Protein AF-A0A5D0NPM1-F1 (afdb_monomer_lite)

pLDDT: mean 80.83, std 14.76, range [34.28, 95.56]

Secondary structure (DSSP, 8-state):
--TT---SS--TTHHHHHHHHHHHHHHHHTT-SS-HHHHHHHHHHHHHHHHHTT--S-HHHHTSHHHHHHIIIII-TTS-HHHHHHHHHHHHHHHHHHHHHHH-PPPPPP------PPPPPPHHHHHHHHHHHHTS-TTHHHHHHHHHIIIIIT---HHHHHH--GGG-------S------S---

Sequence (186 aa):
MITSYRPQQAPPKWEQIAGHVRMLVAASADRSPYRVERLLTATTRLAVWCHRSGLPDDPEVWLRHETIDAFVLTGCTDLAPSSAQTYRSWLRHMRATLAWLKRGEQAPPPMKAPKTVSPPYSPAQLGPLRGWAERLPGQARGDAPALMALAFGCGLTSGEVAAVRTGHLRRLDCARSWPASLAQTG

Structure (mmCIF, N/CA/C/O backbone):
data_AF-A0A5D0NPM1-F1
#
_entry.id   AF-A0A5D0NPM1-F1
#
loop_
_atom_site.group_PDB
_atom_site.id
_atom_site.type_symbol
_atom_site.label_atom_id
_atom_site.label_alt_id
_atom_site.label_comp_id
_atom_site.label_asym_id
_atom_site.label_entity_id
_atom_site.label_seq_id
_atom_site.pdbx_PDB_ins_code
_atom_site.Cartn_x
_atom_site.Cartn_y
_atom_site.Cartn_z
_atom_site.occupancy
_atom_site.B_iso_or_equiv
_atom_site.auth_seq_id
_atom_site.auth_comp_id
_atom_site.auth_asym_id
_atom_site.auth_atom_id
_atom_site.pdbx_PDB_model_num
ATOM 1 N N . MET A 1 1 ? -6.637 -17.122 2.216 1.00 58.56 1 MET A N 1
ATOM 2 C CA . MET A 1 1 ? -7.328 -17.363 3.502 1.00 58.56 1 MET A CA 1
ATOM 3 C C . MET A 1 1 ? -7.183 -16.128 4.381 1.00 58.56 1 MET A C 1
ATOM 5 O O . MET A 1 1 ? -6.077 -15.827 4.805 1.00 58.56 1 MET A O 1
ATOM 9 N N . ILE A 1 2 ? -8.265 -15.380 4.605 1.00 69.75 2 ILE A N 1
ATOM 10 C CA . ILE A 1 2 ? -8.263 -14.178 5.466 1.00 69.75 2 ILE A CA 1
ATOM 11 C C . ILE A 1 2 ? -8.230 -14.574 6.952 1.00 69.75 2 ILE A C 1
ATOM 13 O O . ILE A 1 2 ? -7.590 -13.917 7.769 1.00 69.75 2 ILE A O 1
ATOM 17 N N . THR A 1 3 ? -8.866 -15.695 7.289 1.00 68.69 3 THR A N 1
ATOM 18 C CA . THR A 1 3 ? -9.041 -16.204 8.656 1.00 68.69 3 THR A CA 1
ATOM 19 C C . THR A 1 3 ? -7.745 -16.655 9.330 1.00 68.69 3 THR A C 1
ATOM 21 O O . THR A 1 3 ? -7.643 -16.555 10.547 1.00 68.69 3 THR A O 1
ATOM 24 N N . SER A 1 4 ? -6.737 -17.090 8.568 1.00 74.69 4 SER A N 1
ATOM 25 C CA . SER A 1 4 ? -5.442 -17.553 9.093 1.00 74.69 4 SER A CA 1
ATOM 26 C C . SER A 1 4 ? -4.330 -16.502 9.040 1.00 74.69 4 SER A C 1
ATOM 28 O O . SER A 1 4 ? -3.200 -16.784 9.435 1.00 74.69 4 SER A O 1
ATOM 30 N N . TYR A 1 5 ? -4.615 -15.283 8.567 1.00 74.69 5 TYR A N 1
ATOM 31 C CA . TYR A 1 5 ? -3.585 -14.254 8.441 1.00 74.69 5 TYR A CA 1
ATOM 32 C C . TYR A 1 5 ? -3.002 -13.876 9.808 1.00 74.69 5 TYR A C 1
ATOM 34 O O . TYR A 1 5 ? -3.744 -13.526 10.734 1.00 74.69 5 TYR A O 1
ATOM 42 N N . ARG A 1 6 ? -1.670 -13.900 9.905 1.00 73.06 6 ARG A N 1
ATOM 43 C CA . ARG A 1 6 ? -0.886 -13.407 11.039 1.00 73.06 6 ARG A CA 1
ATOM 44 C C . ARG A 1 6 ? 0.283 -12.579 10.492 1.00 73.06 6 ARG A C 1
ATOM 46 O O . ARG A 1 6 ? 1.010 -13.082 9.634 1.00 73.06 6 ARG A O 1
ATOM 53 N N . PRO A 1 7 ? 0.468 -11.325 10.933 1.00 76.62 7 PRO A N 1
ATOM 54 C CA . PRO A 1 7 ? 1.594 -10.510 10.498 1.00 76.62 7 PRO A CA 1
ATOM 55 C C . PRO A 1 7 ? 2.910 -11.099 11.016 1.00 76.62 7 PRO A C 1
ATOM 57 O O . PRO A 1 7 ? 2.956 -11.707 12.085 1.00 76.62 7 PRO A O 1
ATOM 60 N N . GLN A 1 8 ? 3.994 -10.864 10.275 1.00 68.25 8 GLN A N 1
ATOM 61 C CA . GLN A 1 8 ? 5.333 -11.340 10.637 1.00 68.25 8 GLN A CA 1
ATOM 62 C C . GLN A 1 8 ? 5.831 -10.744 11.966 1.00 68.25 8 GLN A C 1
ATOM 64 O O . GLN A 1 8 ? 6.559 -11.397 12.704 1.00 68.25 8 GLN A O 1
ATOM 69 N N . GLN A 1 9 ? 5.392 -9.527 12.295 1.00 67.31 9 GLN A N 1
ATOM 70 C CA . GLN A 1 9 ? 5.627 -8.869 13.580 1.00 67.31 9 GLN A CA 1
ATOM 71 C C . GLN A 1 9 ? 4.290 -8.712 14.308 1.00 67.31 9 GLN A C 1
ATOM 73 O O . GLN A 1 9 ? 3.681 -7.642 14.312 1.00 67.31 9 GLN A O 1
ATOM 78 N N . ALA A 1 10 ? 3.783 -9.816 14.856 1.00 65.31 10 ALA A N 1
ATOM 79 C CA . ALA A 1 10 ? 2.547 -9.799 15.626 1.00 65.31 10 ALA A CA 1
ATOM 80 C C . ALA A 1 10 ? 2.778 -9.098 16.975 1.00 65.31 10 ALA A C 1
ATOM 82 O O . ALA A 1 10 ? 3.660 -9.520 17.726 1.00 65.31 10 ALA A O 1
ATOM 83 N N . PRO A 1 11 ? 2.007 -8.050 17.314 1.00 70.44 11 PRO A N 1
ATOM 84 C CA . PRO A 1 11 ? 2.101 -7.449 18.637 1.00 70.44 11 PRO A CA 1
ATOM 85 C C . PRO A 1 11 ? 1.628 -8.440 19.719 1.00 70.44 11 PRO A C 1
ATOM 87 O O . PRO A 1 11 ? 0.832 -9.336 19.424 1.00 70.44 11 PRO A O 1
ATOM 90 N N . PRO A 1 12 ? 2.021 -8.241 20.990 1.00 70.25 12 PRO A N 1
ATOM 91 C CA . PRO A 1 12 ? 1.604 -9.095 22.108 1.00 70.25 12 PRO A CA 1
ATOM 92 C C . PRO A 1 12 ? 0.081 -9.263 22.248 1.00 70.25 12 PRO A C 1
ATOM 94 O O . PRO A 1 12 ? -0.388 -10.298 22.706 1.00 70.25 12 PRO A O 1
ATOM 97 N N . LYS A 1 13 ? -0.701 -8.268 21.810 1.00 74.31 13 LYS A N 1
ATOM 98 C CA . LYS A 1 13 ? -2.174 -8.272 21.826 1.00 74.31 13 LYS A CA 1
ATOM 99 C C . LYS A 1 13 ? -2.804 -8.532 20.451 1.00 74.31 13 LYS A C 1
ATOM 101 O O . LYS A 1 13 ? -3.949 -8.161 20.218 1.00 74.31 13 LYS A O 1
ATOM 106 N N . TRP A 1 14 ? -2.075 -9.174 19.532 1.00 81.50 14 TRP A N 1
ATOM 107 C CA . TRP A 1 14 ? -2.556 -9.455 18.173 1.00 81.50 14 TRP A CA 1
ATOM 108 C C . TRP A 1 14 ? -3.936 -10.111 18.157 1.00 81.50 14 TRP A C 1
ATOM 110 O O . TRP A 1 14 ? -4.791 -9.674 17.400 1.00 81.50 14 TRP A O 1
ATOM 120 N N . GLU A 1 15 ? -4.188 -11.091 19.024 1.00 81.06 15 GLU A N 1
ATOM 121 C CA . GLU A 1 15 ? -5.470 -11.807 19.049 1.00 81.06 15 GLU A CA 1
ATOM 122 C C . GLU A 1 15 ? -6.676 -10.893 19.335 1.00 81.06 15 GLU A C 1
ATOM 124 O O . GLU A 1 15 ? -7.760 -11.136 18.810 1.00 81.06 15 GLU A O 1
ATOM 129 N N . GLN A 1 16 ? -6.492 -9.793 20.079 1.00 79.81 16 GLN A N 1
ATOM 130 C CA . GLN A 1 16 ? -7.562 -8.827 20.379 1.00 79.81 16 GLN A CA 1
ATOM 131 C C . GLN A 1 16 ? -7.931 -7.974 19.153 1.00 79.81 16 GLN A C 1
ATOM 133 O O . GLN A 1 16 ? -9.102 -7.683 18.907 1.00 79.81 16 GLN A O 1
ATOM 138 N N . ILE A 1 17 ? -6.938 -7.609 18.338 1.00 86.00 17 ILE A N 1
ATOM 139 C CA . ILE A 1 17 ? -7.133 -6.765 17.148 1.00 86.00 17 ILE A CA 1
ATOM 140 C C . ILE A 1 17 ? -7.348 -7.577 15.861 1.00 86.00 17 ILE A C 1
ATOM 142 O O . ILE A 1 17 ? -7.931 -7.075 14.900 1.00 86.00 17 ILE A O 1
ATOM 146 N N . ALA A 1 18 ? -6.918 -8.841 15.827 1.00 86.00 18 ALA A N 1
ATOM 147 C CA . ALA A 1 18 ? -6.948 -9.690 14.639 1.00 86.00 18 ALA A CA 1
ATOM 148 C C . ALA A 1 18 ? -8.368 -9.907 14.112 1.00 86.00 18 ALA A C 1
ATOM 150 O O . ALA A 1 18 ? -8.583 -9.860 12.899 1.00 86.00 18 ALA A O 1
ATOM 151 N N . GLY A 1 19 ? -9.338 -10.122 15.009 1.00 86.75 19 GLY A N 1
ATOM 152 C CA . GLY A 1 19 ? -10.745 -10.295 14.640 1.00 86.75 19 GLY A CA 1
ATOM 153 C C . GLY A 1 19 ? -11.280 -9.085 13.875 1.00 86.75 19 GLY A C 1
ATOM 154 O O . GLY A 1 19 ? -11.804 -9.224 12.770 1.00 86.75 19 GLY A O 1
ATOM 155 N N . HIS A 1 20 ? -11.034 -7.891 14.412 1.00 89.75 20 HIS A N 1
ATOM 156 C CA . HIS A 1 20 ? -11.433 -6.620 13.813 1.00 89.75 20 HIS A CA 1
ATOM 157 C C . HIS A 1 20 ? -10.775 -6.376 12.450 1.00 89.75 20 HIS A C 1
ATOM 159 O O . HIS A 1 20 ? -11.455 -6.031 11.484 1.00 89.75 20 HIS A O 1
ATOM 165 N N . VAL A 1 21 ? -9.466 -6.621 12.337 1.00 90.31 21 VAL A N 1
ATOM 166 C CA . VAL A 1 21 ? -8.727 -6.480 11.072 1.00 90.31 21 VAL A CA 1
ATOM 167 C C . VAL A 1 21 ? -9.267 -7.430 10.002 1.00 90.31 21 VAL A C 1
ATOM 169 O O . VAL A 1 21 ? -9.529 -7.012 8.873 1.00 90.31 21 VAL A O 1
ATOM 172 N N . ARG A 1 22 ? -9.455 -8.710 10.342 1.00 91.12 22 ARG A N 1
ATOM 173 C CA . ARG A 1 22 ? -9.95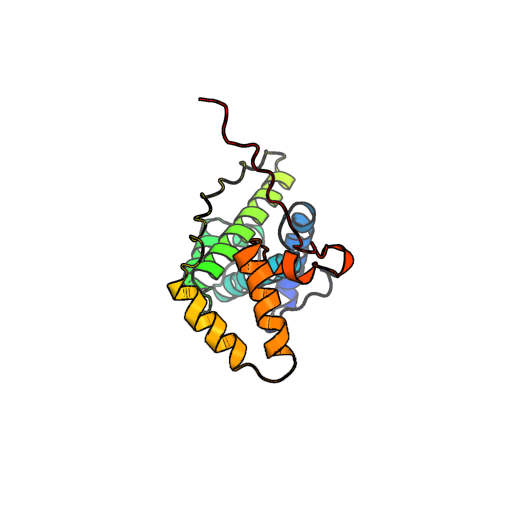9 -9.725 9.406 1.00 91.12 22 ARG A CA 1
ATOM 174 C C . ARG A 1 22 ? -11.377 -9.401 8.949 1.00 91.12 22 ARG A C 1
ATOM 176 O O . ARG A 1 22 ? -11.653 -9.509 7.759 1.00 91.12 22 ARG A O 1
ATOM 183 N N . MET A 1 23 ? -12.238 -8.963 9.866 1.00 89.38 23 MET A N 1
ATOM 184 C CA . MET A 1 23 ? -13.606 -8.535 9.568 1.00 89.38 23 MET A CA 1
ATOM 185 C C . MET A 1 23 ? -13.630 -7.336 8.611 1.00 89.38 23 MET A C 1
ATOM 187 O O . MET A 1 23 ? -14.319 -7.385 7.594 1.00 89.38 23 MET A O 1
ATOM 191 N N . LEU A 1 24 ? -12.845 -6.289 8.890 1.00 89.88 24 LEU A N 1
ATOM 192 C CA . LEU A 1 24 ? -12.744 -5.099 8.037 1.00 89.88 24 LEU A CA 1
ATOM 193 C C . LEU A 1 24 ? -12.312 -5.439 6.608 1.00 89.88 24 LEU A C 1
ATOM 195 O O . LEU A 1 24 ? -12.890 -4.948 5.633 1.00 89.88 24 LEU A O 1
ATOM 199 N N . VAL A 1 25 ? -11.295 -6.290 6.479 1.00 90.12 25 VAL A N 1
ATOM 200 C CA . VAL A 1 25 ? -10.796 -6.691 5.164 1.00 90.12 25 VAL A CA 1
ATOM 201 C C . VAL A 1 25 ? -11.792 -7.604 4.462 1.00 90.12 25 VAL A C 1
ATOM 203 O O . VAL A 1 25 ? -12.059 -7.382 3.289 1.00 90.12 25 VAL A O 1
ATOM 206 N N . ALA A 1 26 ? -12.390 -8.578 5.150 1.00 89.12 26 ALA A N 1
ATOM 207 C CA . ALA A 1 26 ? -13.405 -9.448 4.557 1.00 89.12 26 ALA A CA 1
ATOM 208 C C . ALA A 1 26 ? -14.602 -8.647 4.019 1.00 89.12 26 ALA A C 1
ATOM 210 O O . ALA A 1 26 ? -15.031 -8.875 2.895 1.00 89.12 26 ALA A O 1
ATOM 211 N N . ALA A 1 27 ? -15.076 -7.652 4.773 1.00 85.88 27 ALA A N 1
ATOM 212 C CA . ALA A 1 27 ? -16.194 -6.804 4.367 1.00 85.88 27 ALA A CA 1
ATOM 213 C C . ALA A 1 27 ? -15.873 -5.871 3.182 1.00 85.88 27 ALA A C 1
ATOM 215 O O . ALA A 1 27 ? -16.785 -5.389 2.515 1.00 85.88 27 ALA A O 1
ATOM 216 N N . SER A 1 28 ? -14.594 -5.595 2.907 1.00 85.12 28 SER A N 1
ATOM 217 C CA . SER A 1 28 ? -14.174 -4.687 1.829 1.00 85.12 28 SER A CA 1
ATOM 218 C C . SER A 1 28 ? -13.503 -5.382 0.641 1.00 85.12 28 SER A C 1
ATOM 220 O O . SER A 1 28 ? -13.399 -4.773 -0.424 1.00 85.12 28 SER A O 1
ATOM 222 N N . ALA A 1 29 ? -13.069 -6.637 0.792 1.00 82.88 29 ALA A N 1
ATOM 223 C CA . ALA A 1 29 ? -12.259 -7.366 -0.181 1.00 82.88 29 ALA A CA 1
ATOM 224 C C . ALA A 1 29 ? -12.935 -7.493 -1.551 1.00 82.88 29 ALA A C 1
ATOM 226 O O . ALA A 1 29 ? -12.321 -7.136 -2.552 1.00 82.88 29 ALA A O 1
ATOM 227 N N . ASP A 1 30 ? -14.199 -7.917 -1.594 1.00 78.44 30 ASP A N 1
ATOM 228 C CA . ASP A 1 30 ? -14.910 -8.210 -2.852 1.00 78.44 30 ASP A CA 1
ATOM 229 C C . ASP A 1 30 ? -15.131 -6.973 -3.734 1.00 78.44 30 ASP A C 1
ATOM 231 O O . ASP A 1 30 ? -15.333 -7.079 -4.941 1.00 78.44 30 ASP A O 1
ATOM 235 N N . ARG A 1 31 ? -15.099 -5.781 -3.132 1.00 76.19 31 ARG A N 1
ATOM 236 C CA . ARG A 1 31 ? -15.342 -4.498 -3.812 1.00 76.19 31 ARG A CA 1
ATOM 237 C C . ARG A 1 31 ? -14.076 -3.672 -3.988 1.00 76.19 31 ARG A C 1
ATOM 239 O O . ARG A 1 31 ? -14.124 -2.589 -4.568 1.00 76.19 31 ARG A O 1
ATOM 246 N N . SER A 1 32 ? -12.956 -4.164 -3.474 1.00 76.19 32 SER A N 1
ATOM 247 C CA . SER A 1 32 ? -11.679 -3.484 -3.555 1.00 76.19 32 SER A CA 1
ATOM 248 C C . SER A 1 32 ? -10.916 -3.958 -4.791 1.00 76.19 32 SER A C 1
ATOM 250 O O . SER A 1 32 ? -10.737 -5.159 -4.982 1.00 76.19 32 SER A O 1
ATOM 252 N N . PRO A 1 33 ? -10.368 -3.046 -5.611 1.00 75.56 33 PRO A N 1
ATOM 253 C CA . PRO A 1 33 ? -9.465 -3.421 -6.697 1.00 75.56 33 PRO A CA 1
ATOM 254 C C . PRO A 1 33 ? -8.088 -3.876 -6.176 1.00 75.56 33 PRO A C 1
ATOM 256 O O . PRO A 1 33 ? -7.202 -4.224 -6.959 1.00 75.56 33 PRO A O 1
ATOM 259 N N . TYR A 1 34 ? -7.858 -3.813 -4.861 1.00 81.31 34 TYR A N 1
ATOM 260 C CA . TYR A 1 34 ? -6.581 -4.127 -4.238 1.00 81.31 34 TYR A CA 1
ATOM 261 C C . TYR A 1 34 ? -6.546 -5.561 -3.724 1.00 81.31 34 TYR A C 1
ATOM 263 O O . TYR A 1 34 ? -7.492 -6.059 -3.123 1.00 81.31 34 TYR A O 1
ATOM 271 N N . ARG A 1 35 ? -5.383 -6.197 -3.886 1.00 82.88 35 ARG A N 1
ATOM 272 C CA . ARG A 1 35 ? -5.112 -7.531 -3.349 1.00 82.88 35 ARG A CA 1
ATOM 273 C C . ARG A 1 35 ? -5.376 -7.604 -1.841 1.00 82.88 35 ARG A C 1
ATOM 275 O O . ARG A 1 35 ? -4.894 -6.762 -1.082 1.00 82.88 35 ARG A O 1
ATOM 282 N N . VAL A 1 36 ? -6.062 -8.660 -1.412 1.00 86.50 36 VAL A N 1
ATOM 283 C CA . VAL A 1 36 ? -6.440 -8.908 -0.012 1.00 86.50 36 VAL A CA 1
ATOM 284 C C . VAL A 1 36 ? -5.239 -8.861 0.934 1.00 86.50 36 VAL A C 1
ATOM 286 O O . VAL A 1 36 ? -5.324 -8.285 2.015 1.00 86.50 36 VAL A O 1
ATOM 289 N N . GLU A 1 37 ? -4.087 -9.394 0.527 1.00 86.94 37 GLU A N 1
ATOM 290 C CA . GLU A 1 37 ? -2.876 -9.420 1.358 1.00 86.94 37 GLU A CA 1
ATOM 291 C C . GLU A 1 37 ? -2.338 -8.008 1.634 1.00 86.94 37 GLU A C 1
ATOM 293 O O . GLU A 1 37 ? -1.833 -7.713 2.720 1.00 86.94 37 GLU A O 1
ATOM 298 N N . ARG A 1 38 ? -2.484 -7.107 0.656 1.00 88.12 38 ARG A N 1
ATOM 299 C CA . ARG A 1 38 ? -2.097 -5.698 0.786 1.00 88.12 38 ARG A CA 1
ATOM 300 C C . ARG A 1 38 ? -3.025 -4.955 1.743 1.00 88.12 38 ARG A C 1
ATOM 302 O O . ARG A 1 38 ? -2.538 -4.207 2.589 1.00 88.12 38 ARG A O 1
ATOM 309 N N . LEU A 1 39 ? -4.330 -5.216 1.658 1.00 89.25 39 LEU A N 1
ATOM 310 C CA . LEU A 1 39 ? -5.320 -4.667 2.588 1.00 89.25 39 LEU A CA 1
ATOM 311 C C . LEU A 1 39 ? -5.084 -5.167 4.015 1.00 89.25 39 LEU A C 1
ATOM 313 O O . LEU A 1 39 ? -5.047 -4.354 4.934 1.00 89.25 39 LEU A O 1
ATOM 317 N N . LEU A 1 40 ? -4.837 -6.468 4.203 1.00 90.31 40 LEU A N 1
ATOM 318 C CA . LEU A 1 40 ? -4.487 -7.045 5.508 1.00 90.31 40 LEU A CA 1
ATOM 319 C C . LEU A 1 40 ? -3.256 -6.373 6.108 1.00 90.31 40 LEU A C 1
ATOM 321 O O . LEU A 1 40 ? -3.273 -5.995 7.276 1.00 90.31 40 LEU A O 1
ATOM 325 N N . THR A 1 41 ? -2.218 -6.164 5.300 1.00 90.94 41 THR A N 1
ATOM 326 C CA . THR A 1 41 ? -0.967 -5.548 5.756 1.00 90.94 41 THR A CA 1
ATOM 327 C C . THR A 1 41 ? -1.181 -4.099 6.199 1.00 90.94 41 THR A C 1
ATOM 329 O O . THR A 1 41 ? -0.785 -3.729 7.305 1.00 90.94 41 THR A O 1
ATOM 332 N N . ALA A 1 42 ? -1.837 -3.282 5.371 1.00 92.44 42 ALA A N 1
ATOM 333 C CA . ALA A 1 42 ? -2.094 -1.877 5.690 1.00 92.44 42 ALA A CA 1
ATOM 334 C C . ALA A 1 42 ? -3.021 -1.727 6.910 1.00 92.44 42 ALA A C 1
ATOM 336 O O . ALA A 1 42 ? -2.726 -0.950 7.816 1.00 92.44 42 ALA A O 1
ATOM 337 N N . THR A 1 43 ? -4.097 -2.518 6.971 1.00 93.31 43 THR A N 1
ATOM 338 C CA . THR A 1 43 ? -5.073 -2.490 8.075 1.00 93.31 43 THR A CA 1
ATOM 339 C C . THR A 1 43 ? -4.453 -2.962 9.384 1.00 93.31 43 THR A C 1
ATOM 341 O O . THR A 1 43 ? -4.684 -2.363 10.429 1.00 93.31 43 THR A O 1
ATOM 344 N N . THR A 1 44 ? -3.609 -3.995 9.333 1.00 92.69 44 THR A N 1
ATOM 345 C CA . THR A 1 44 ? -2.872 -4.472 10.507 1.00 92.69 44 THR A CA 1
ATOM 346 C C . THR A 1 44 ? -1.961 -3.385 11.054 1.00 92.69 44 THR A C 1
ATOM 348 O O . THR A 1 44 ? -2.007 -3.098 12.243 1.00 92.69 44 THR A O 1
ATOM 351 N N . ARG A 1 45 ? -1.160 -2.735 10.202 1.00 92.31 45 ARG A N 1
ATOM 352 C CA . ARG A 1 45 ? -0.260 -1.664 10.655 1.00 92.31 45 ARG A CA 1
ATOM 353 C C . ARG A 1 45 ? -1.017 -0.494 11.275 1.00 92.31 45 ARG A C 1
ATOM 355 O O . ARG A 1 45 ? -0.572 0.009 12.302 1.00 92.31 45 ARG A O 1
ATOM 362 N N . LEU A 1 46 ? -2.157 -0.116 10.694 1.00 94.12 46 LEU A N 1
ATOM 363 C CA . LEU A 1 46 ? -3.041 0.898 11.265 1.00 94.12 46 LEU A CA 1
ATOM 364 C C . LEU A 1 46 ? -3.529 0.484 12.660 1.00 94.12 46 LEU A C 1
ATOM 366 O O . LEU A 1 46 ? -3.324 1.233 13.606 1.00 94.12 46 LEU A O 1
ATOM 370 N N . ALA A 1 47 ? -4.100 -0.715 12.805 1.00 92.69 47 ALA A N 1
ATOM 371 C CA . ALA A 1 47 ? -4.615 -1.209 14.085 1.00 92.69 47 ALA A CA 1
ATOM 372 C C . ALA A 1 47 ? -3.522 -1.273 15.166 1.00 92.69 47 ALA A C 1
ATOM 374 O O . ALA A 1 47 ? -3.715 -0.814 16.288 1.00 92.69 47 ALA A O 1
ATOM 375 N N . VAL A 1 48 ? -2.333 -1.775 14.813 1.00 91.38 48 VAL A N 1
ATOM 376 C CA . VAL A 1 48 ? -1.176 -1.826 15.721 1.00 91.38 48 VAL A CA 1
ATOM 377 C C . VAL A 1 48 ? -0.709 -0.431 16.122 1.00 91.38 48 VAL A C 1
ATOM 379 O O . VAL A 1 48 ? -0.314 -0.214 17.267 1.00 91.38 48 VAL A O 1
ATOM 382 N N . TRP A 1 49 ? -0.710 0.521 15.190 1.00 92.75 49 TRP A N 1
ATOM 383 C CA . TRP A 1 49 ? -0.381 1.904 15.503 1.00 92.75 49 TRP A CA 1
ATOM 384 C C . TRP A 1 49 ? -1.430 2.528 16.430 1.00 92.75 49 TRP A C 1
ATOM 386 O O . TRP A 1 49 ? -1.042 3.023 17.481 1.00 92.75 49 TRP A O 1
ATOM 396 N N . CYS A 1 50 ? -2.727 2.402 16.127 1.00 92.62 50 CYS A N 1
ATOM 397 C CA . CYS A 1 50 ? -3.811 2.906 16.974 1.00 92.62 50 CYS A CA 1
ATOM 398 C C . CYS A 1 50 ? -3.701 2.375 18.407 1.00 92.62 50 CYS A C 1
ATOM 400 O O . CYS A 1 50 ? -3.726 3.160 19.353 1.00 92.62 50 CYS A O 1
ATOM 402 N N . HIS A 1 51 ? -3.481 1.068 18.551 1.00 89.94 51 HIS A N 1
ATOM 403 C CA . HIS A 1 51 ? -3.303 0.429 19.848 1.00 89.94 51 HIS A CA 1
ATOM 404 C C . HIS A 1 51 ? -2.111 1.008 20.627 1.00 89.94 51 HIS A C 1
ATOM 406 O O . HIS A 1 51 ? -2.229 1.350 21.802 1.00 89.94 51 HIS A O 1
ATOM 412 N N . ARG A 1 52 ? -0.949 1.165 19.973 1.00 88.75 52 ARG A N 1
ATOM 413 C CA . ARG A 1 52 ? 0.251 1.757 20.599 1.00 88.75 52 ARG A CA 1
ATOM 414 C C . ARG A 1 52 ? 0.071 3.233 20.948 1.00 88.75 52 ARG A C 1
ATOM 416 O O . ARG A 1 52 ? 0.664 3.695 21.915 1.00 88.75 52 ARG A O 1
ATOM 423 N N . SER A 1 53 ? -0.737 3.953 20.180 1.00 89.81 53 SER A N 1
ATOM 424 C CA . SER A 1 53 ? -1.097 5.349 20.430 1.00 89.81 53 SER A CA 1
ATOM 425 C C . SER A 1 53 ? -2.174 5.515 21.510 1.00 89.81 53 SER A C 1
ATOM 427 O O . SER A 1 53 ? -2.543 6.646 21.811 1.00 89.81 53 SER A O 1
ATOM 429 N N . GLY A 1 54 ? -2.682 4.420 22.094 1.00 89.31 54 GLY A N 1
ATOM 430 C CA . GLY A 1 54 ? -3.714 4.451 23.133 1.00 89.31 54 GLY A CA 1
ATOM 431 C C . GLY A 1 54 ? -5.123 4.744 22.611 1.00 89.31 54 GLY A C 1
ATOM 432 O O . GLY A 1 54 ? -6.008 5.076 23.398 1.00 89.31 54 GLY A O 1
ATOM 433 N N . LEU A 1 55 ? -5.347 4.640 21.297 1.00 91.50 55 LEU A N 1
ATOM 434 C CA . LEU A 1 55 ? -6.684 4.752 20.721 1.00 91.50 55 LEU A CA 1
ATOM 435 C C . LEU A 1 55 ? -7.495 3.477 21.008 1.00 91.50 55 LEU A C 1
ATOM 437 O O . LEU A 1 55 ? -6.912 2.394 21.086 1.00 91.50 55 LEU A O 1
ATOM 441 N N . PRO A 1 56 ? -8.833 3.580 21.115 1.00 90.25 56 PRO A N 1
ATOM 442 C CA . PRO A 1 56 ? -9.700 2.415 21.238 1.00 90.25 56 PRO A CA 1
ATOM 443 C C . PRO A 1 56 ? -9.458 1.384 20.129 1.00 90.25 56 PRO A C 1
ATOM 445 O O . PRO A 1 56 ? -9.249 1.745 18.965 1.00 90.25 56 PRO A O 1
ATOM 448 N N . ASP A 1 57 ? -9.556 0.099 20.476 1.00 89.75 57 ASP A N 1
ATOM 449 C CA . ASP A 1 57 ? -9.496 -1.019 19.529 1.00 89.75 57 ASP A CA 1
ATOM 450 C C . ASP A 1 57 ? -10.824 -1.157 18.745 1.00 89.75 57 ASP A C 1
ATOM 452 O O . ASP A 1 57 ? -11.454 -2.211 18.722 1.00 89.75 57 ASP A O 1
ATOM 456 N N . ASP A 1 58 ? -11.264 -0.056 18.129 1.00 89.38 58 ASP A N 1
ATOM 457 C CA . ASP A 1 58 ? -12.526 0.081 17.403 1.00 89.38 58 ASP A CA 1
ATOM 458 C C . ASP A 1 58 ? -12.274 0.412 15.914 1.00 89.38 58 ASP A C 1
ATOM 460 O O . ASP A 1 58 ? -11.732 1.482 15.597 1.00 89.38 58 ASP A O 1
ATOM 464 N N . PRO A 1 59 ? -12.713 -0.456 14.980 1.00 90.00 59 PRO A N 1
ATOM 465 C CA . PRO A 1 59 ? -12.697 -0.206 13.540 1.00 90.00 59 PRO A CA 1
ATOM 466 C C . PRO A 1 59 ? -13.198 1.172 13.092 1.00 90.00 59 PRO A C 1
ATOM 468 O O . PRO A 1 59 ? -12.656 1.739 12.138 1.00 90.00 59 PRO A O 1
ATOM 471 N N . GLU A 1 60 ? -14.231 1.714 13.742 1.00 89.56 60 GLU A N 1
ATOM 472 C CA . GLU A 1 60 ? -14.794 3.017 13.380 1.00 89.56 60 GLU A CA 1
ATOM 473 C C . GLU A 1 60 ? -13.862 4.167 13.749 1.00 89.56 60 GLU A C 1
ATOM 475 O O . GLU A 1 60 ? -13.793 5.157 13.019 1.00 89.56 60 GLU A O 1
ATOM 480 N N . VAL A 1 61 ? -13.112 4.030 14.846 1.00 92.38 61 VAL A N 1
ATOM 481 C CA . VAL A 1 61 ? -12.083 4.990 15.261 1.00 92.38 61 VAL A CA 1
ATOM 482 C C . VAL A 1 61 ? -10.865 4.893 14.347 1.00 92.38 61 VAL A C 1
ATOM 484 O O . VAL A 1 61 ? -10.335 5.922 13.921 1.00 92.38 61 VAL A O 1
ATOM 487 N N . TRP A 1 62 ? -10.448 3.678 13.986 1.00 94.00 62 TRP A N 1
ATOM 488 C CA . TRP A 1 62 ? -9.295 3.452 13.110 1.00 94.00 62 TRP A CA 1
ATOM 489 C C . TRP A 1 62 ? -9.482 4.090 11.730 1.00 94.00 62 TRP A C 1
ATOM 491 O O . TRP A 1 62 ? -8.563 4.705 11.193 1.00 94.00 62 TRP A O 1
ATOM 501 N N . LEU A 1 63 ? -10.684 3.975 11.159 1.00 93.06 63 LEU A N 1
ATOM 502 C CA . LEU A 1 63 ? -10.990 4.416 9.795 1.00 93.06 63 LEU A CA 1
ATOM 503 C C . LEU A 1 63 ? -11.402 5.895 9.661 1.00 93.06 63 LEU A C 1
ATOM 505 O O . LEU A 1 63 ? -11.789 6.336 8.568 1.00 93.06 63 LEU A O 1
ATOM 509 N N . ARG A 1 64 ? -11.313 6.693 10.731 1.00 92.69 64 ARG A N 1
ATOM 510 C CA . ARG A 1 64 ? -11.538 8.148 10.650 1.00 92.69 64 ARG A CA 1
ATOM 511 C C . ARG A 1 64 ? -10.474 8.825 9.788 1.00 92.69 64 ARG A C 1
ATOM 513 O O . ARG A 1 64 ? -9.370 8.309 9.628 1.00 92.69 64 ARG A O 1
ATOM 520 N N . HIS A 1 65 ? -10.808 9.974 9.190 1.00 91.44 65 HIS A N 1
ATOM 521 C CA . HIS A 1 65 ? -9.867 10.647 8.281 1.00 91.44 65 HIS A CA 1
ATOM 522 C C . HIS A 1 65 ? -8.654 11.123 9.071 1.00 91.44 65 HIS A C 1
ATOM 524 O O . HIS A 1 65 ? -7.524 10.892 8.653 1.00 91.44 65 HIS A O 1
ATOM 530 N N . GLU A 1 66 ? -8.918 11.706 10.236 1.00 94.06 66 GLU A N 1
ATOM 531 C CA . GLU A 1 66 ? -7.915 12.189 11.180 1.00 94.06 66 GLU A CA 1
ATOM 532 C C . GLU A 1 66 ? -6.984 11.054 11.631 1.00 94.06 66 GLU A C 1
ATOM 534 O O . GLU A 1 66 ? -5.766 11.208 11.587 1.00 94.06 66 GLU A O 1
ATOM 539 N N . THR A 1 67 ? -7.538 9.885 11.979 1.00 95.56 67 THR A N 1
ATOM 540 C CA . THR A 1 67 ? -6.756 8.713 12.403 1.00 95.56 67 THR A CA 1
ATOM 541 C C . THR A 1 67 ? -5.868 8.175 11.284 1.00 95.56 67 THR A C 1
ATOM 543 O O . THR A 1 67 ? -4.683 7.929 11.501 1.00 95.56 67 THR A O 1
ATOM 546 N N . ILE A 1 68 ? -6.411 8.023 10.070 1.00 95.38 68 ILE A N 1
ATOM 547 C CA . ILE A 1 68 ? -5.641 7.562 8.905 1.00 95.38 68 ILE A CA 1
ATOM 548 C C . ILE A 1 68 ? -4.521 8.556 8.579 1.00 95.38 68 ILE A C 1
ATOM 550 O O . ILE A 1 68 ? -3.400 8.149 8.280 1.00 95.38 68 ILE A O 1
ATOM 554 N N . ASP A 1 69 ? -4.808 9.855 8.628 1.00 93.69 69 ASP A N 1
ATOM 555 C CA . A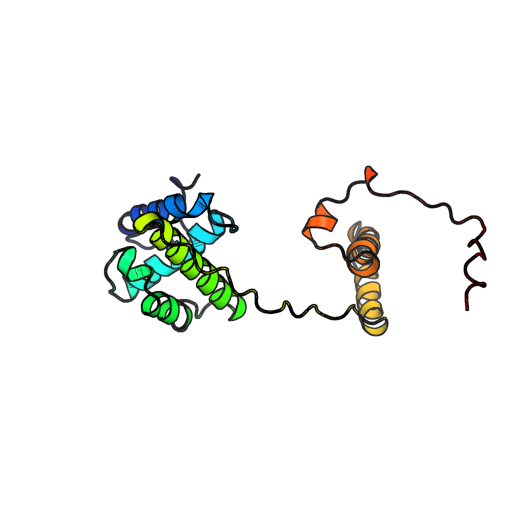SP A 1 69 ? -3.829 10.889 8.309 1.00 93.69 69 ASP A CA 1
ATOM 556 C C . ASP A 1 69 ? -2.723 10.956 9.377 1.00 93.69 69 ASP A C 1
ATOM 558 O O . ASP A 1 69 ? -1.542 11.004 9.029 1.00 93.69 69 ASP A O 1
ATOM 562 N N . ALA A 1 70 ? -3.072 10.839 10.662 1.00 94.19 70 ALA A N 1
ATOM 563 C CA . ALA A 1 70 ? -2.108 10.738 11.756 1.00 94.19 70 ALA A CA 1
ATOM 564 C C . ALA A 1 70 ? -1.236 9.473 11.653 1.00 94.19 70 ALA A C 1
ATOM 566 O O . ALA A 1 70 ? -0.020 9.548 11.845 1.00 94.19 70 ALA A O 1
ATOM 567 N N . PHE A 1 71 ? -1.820 8.330 11.278 1.00 95.12 71 PHE A N 1
ATOM 568 C CA . PHE A 1 71 ? -1.085 7.090 11.014 1.00 95.12 71 PHE A CA 1
ATOM 569 C C . PHE A 1 71 ? -0.073 7.249 9.874 1.00 95.12 71 PHE A C 1
ATOM 571 O O . PHE A 1 71 ? 1.061 6.787 9.979 1.00 95.12 71 PHE A O 1
ATOM 578 N N . VAL A 1 72 ? -0.448 7.920 8.786 1.00 92.88 72 VAL A N 1
ATOM 579 C CA . VAL A 1 72 ? 0.459 8.153 7.651 1.00 92.88 72 VAL A CA 1
ATOM 580 C C . VAL A 1 72 ? 1.621 9.061 8.053 1.00 92.88 72 VAL A C 1
ATOM 582 O O . VAL A 1 72 ? 2.749 8.812 7.638 1.00 92.88 72 VAL A O 1
ATOM 585 N N 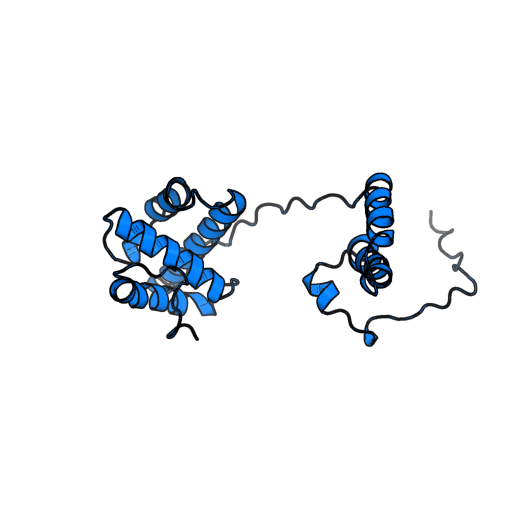. LEU A 1 73 ? 1.362 10.076 8.881 1.00 91.44 73 LEU A N 1
ATOM 586 C CA . LEU A 1 73 ? 2.379 11.029 9.331 1.00 91.44 73 LEU A CA 1
ATOM 587 C C . LEU A 1 73 ? 3.321 10.459 10.400 1.00 91.44 73 LEU A C 1
ATOM 589 O O . LEU A 1 73 ? 4.505 10.776 10.394 1.00 91.44 73 LEU A O 1
ATOM 593 N N . THR A 1 74 ? 2.813 9.634 11.319 1.00 92.00 74 THR A N 1
ATOM 594 C CA . THR A 1 74 ? 3.559 9.228 12.530 1.00 92.00 74 THR A CA 1
ATOM 595 C C . THR A 1 74 ? 3.772 7.720 12.658 1.00 92.00 74 THR A C 1
ATOM 597 O O . THR A 1 74 ? 4.689 7.280 13.343 1.00 92.00 74 THR A O 1
ATOM 600 N N . GLY A 1 75 ? 2.940 6.910 12.004 1.00 86.88 75 GLY A N 1
ATOM 601 C CA . GLY A 1 75 ? 2.971 5.448 12.069 1.00 86.88 75 GLY A CA 1
ATOM 602 C C . GLY A 1 75 ? 3.660 4.763 10.890 1.00 86.88 75 GLY A C 1
ATOM 603 O O . GLY A 1 75 ? 3.877 3.555 10.952 1.00 86.88 75 GLY A O 1
ATOM 604 N N . CYS A 1 76 ? 4.000 5.515 9.839 1.00 91.56 76 CYS A N 1
ATOM 605 C CA . CYS A 1 76 ? 4.669 5.032 8.625 1.00 91.56 76 CYS A CA 1
ATOM 606 C C . CYS A 1 76 ? 6.093 5.599 8.466 1.00 91.56 76 CYS A C 1
ATOM 608 O O . CYS A 1 76 ? 6.564 5.758 7.342 1.00 91.56 76 CYS A O 1
ATOM 610 N N . THR A 1 77 ? 6.773 5.941 9.563 1.00 88.00 77 THR A N 1
ATOM 611 C CA . THR A 1 77 ? 8.103 6.583 9.537 1.00 88.00 77 THR A CA 1
ATOM 612 C C . THR A 1 77 ? 9.207 5.690 8.964 1.00 88.00 77 THR A C 1
ATOM 614 O O . THR A 1 77 ? 10.229 6.191 8.508 1.00 88.00 77 THR A O 1
ATOM 617 N N . ASP A 1 78 ? 8.989 4.376 8.941 1.00 88.75 78 ASP A N 1
ATOM 618 C CA . ASP A 1 78 ? 9.861 3.366 8.341 1.00 88.75 78 ASP A CA 1
ATOM 619 C C . ASP A 1 78 ? 9.584 3.125 6.843 1.00 88.75 78 ASP A C 1
ATOM 621 O O . ASP A 1 78 ? 10.249 2.307 6.206 1.00 88.75 78 ASP A O 1
ATOM 625 N N . LEU A 1 79 ? 8.593 3.811 6.260 1.00 88.19 79 LEU A N 1
ATOM 626 C CA . LEU A 1 79 ? 8.178 3.641 4.870 1.00 88.19 79 LEU A CA 1
ATOM 627 C C . LEU A 1 79 ? 8.589 4.823 3.996 1.00 88.19 79 LEU A C 1
ATOM 629 O O . LEU A 1 79 ? 8.558 5.981 4.403 1.00 88.19 79 LEU A O 1
ATOM 633 N N . ALA A 1 80 ? 8.876 4.533 2.725 1.00 88.62 80 ALA A N 1
ATOM 634 C CA . ALA A 1 80 ? 9.008 5.575 1.715 1.00 88.62 80 ALA A CA 1
ATOM 635 C C . ALA A 1 80 ? 7.704 6.402 1.611 1.00 88.62 80 ALA A C 1
ATOM 637 O O . ALA A 1 80 ? 6.613 5.819 1.690 1.00 88.62 80 ALA A O 1
ATOM 638 N N . PRO A 1 81 ? 7.773 7.722 1.340 1.00 81.75 81 PRO A N 1
ATOM 639 C CA . PRO A 1 81 ? 6.588 8.583 1.260 1.00 81.75 81 PRO A CA 1
ATOM 640 C C . PRO A 1 81 ? 5.517 8.083 0.279 1.00 81.75 81 PRO A C 1
ATOM 642 O O . PRO A 1 81 ? 4.319 8.153 0.553 1.00 81.75 81 PRO A O 1
ATOM 645 N N . SER A 1 82 ? 5.937 7.507 -0.851 1.00 81.12 82 SER A N 1
ATOM 646 C CA . SER A 1 82 ? 5.040 6.911 -1.849 1.00 81.12 82 SER A CA 1
ATOM 647 C C . SER A 1 82 ? 4.289 5.682 -1.320 1.00 81.12 82 SER A C 1
ATOM 649 O O . SER A 1 82 ? 3.102 5.504 -1.610 1.00 81.12 82 SER A O 1
ATOM 651 N N . SER A 1 83 ? 4.942 4.853 -0.505 1.00 85.75 83 SER A N 1
ATOM 652 C CA . SER A 1 83 ? 4.333 3.690 0.150 1.00 85.75 83 SER A CA 1
ATOM 653 C C . SER A 1 83 ? 3.328 4.116 1.219 1.00 85.75 83 SER A C 1
ATOM 655 O O . SER A 1 83 ? 2.217 3.584 1.257 1.00 85.75 83 SER A O 1
ATOM 657 N N . ALA A 1 84 ? 3.672 5.117 2.033 1.00 89.25 84 ALA A N 1
ATOM 658 C CA . ALA A 1 84 ? 2.773 5.673 3.044 1.00 89.25 84 ALA A CA 1
ATOM 659 C C . ALA A 1 84 ? 1.512 6.287 2.401 1.00 89.25 84 ALA A C 1
ATOM 661 O O . ALA A 1 84 ? 0.386 6.007 2.820 1.00 89.25 84 ALA A O 1
ATOM 662 N N . GLN A 1 85 ? 1.676 7.030 1.300 1.00 88.88 85 GLN A N 1
ATOM 663 C CA . GLN A 1 85 ? 0.549 7.571 0.537 1.00 88.88 85 GLN A CA 1
ATOM 664 C C . GLN A 1 85 ? -0.302 6.464 -0.108 1.00 88.88 85 GLN A C 1
ATOM 666 O O . GLN A 1 85 ? -1.528 6.566 -0.147 1.00 88.88 85 GLN A O 1
ATOM 671 N N . THR A 1 86 ? 0.320 5.375 -0.564 1.00 89.25 86 THR A N 1
ATOM 672 C CA . THR A 1 86 ? -0.400 4.206 -1.089 1.00 89.25 86 THR A CA 1
ATOM 673 C C . THR A 1 86 ? -1.279 3.566 -0.011 1.00 89.25 86 THR A C 1
ATOM 675 O O . THR A 1 86 ? -2.452 3.283 -0.262 1.00 89.25 86 THR A O 1
ATOM 678 N N . TYR A 1 87 ? -0.757 3.398 1.208 1.00 92.19 87 TYR A N 1
ATOM 679 C CA . TYR A 1 87 ? -1.545 2.903 2.341 1.00 92.19 87 TYR A CA 1
ATOM 680 C C . TYR A 1 87 ? -2.710 3.837 2.666 1.00 92.19 87 TYR A C 1
ATOM 682 O O . TYR A 1 87 ? -3.835 3.365 2.824 1.00 92.19 87 TYR A O 1
ATOM 690 N N . ARG A 1 88 ? -2.478 5.157 2.675 1.00 93.25 88 ARG A N 1
ATOM 691 C CA . ARG A 1 88 ? -3.536 6.165 2.850 1.00 93.25 88 ARG A CA 1
ATOM 692 C C . ARG A 1 88 ? -4.675 5.968 1.852 1.00 93.25 88 ARG A C 1
ATOM 694 O O . ARG A 1 88 ? -5.840 5.941 2.243 1.00 93.25 88 ARG A O 1
ATOM 701 N N . SER A 1 89 ? -4.346 5.809 0.570 1.00 90.12 89 SER A N 1
ATOM 702 C CA . SER A 1 89 ? -5.331 5.590 -0.492 1.00 90.12 89 SER A CA 1
ATOM 703 C C . SER A 1 89 ? -6.126 4.300 -0.291 1.00 90.12 89 SER A C 1
ATOM 705 O O . SER A 1 89 ? -7.346 4.312 -0.448 1.00 90.12 89 SER A O 1
ATOM 707 N N . TRP A 1 90 ? -5.469 3.201 0.088 1.00 92.38 90 TRP A N 1
ATOM 708 C CA . TRP A 1 90 ? -6.146 1.925 0.346 1.00 92.38 90 TRP A CA 1
ATOM 709 C C . TRP A 1 90 ? -7.093 2.002 1.545 1.00 92.38 90 TRP A C 1
ATOM 711 O O . TRP A 1 90 ? -8.242 1.580 1.440 1.00 92.38 90 TRP A O 1
ATOM 721 N N . LEU A 1 91 ? -6.646 2.589 2.658 1.00 93.25 91 LEU A N 1
ATOM 722 C CA . LEU A 1 91 ? -7.444 2.724 3.880 1.00 93.25 91 LEU A CA 1
ATOM 723 C C . LEU A 1 91 ? -8.653 3.649 3.677 1.00 93.25 91 LEU A C 1
ATOM 725 O O . LEU A 1 91 ? -9.759 3.330 4.112 1.00 93.25 91 LEU A O 1
ATOM 729 N N . ARG A 1 92 ? -8.479 4.763 2.952 1.00 91.81 92 ARG A N 1
ATOM 730 C CA . ARG A 1 92 ? -9.587 5.662 2.585 1.00 91.81 92 ARG A CA 1
ATOM 731 C C . ARG A 1 92 ? -10.601 4.985 1.674 1.00 91.81 92 ARG A C 1
ATOM 733 O O . ARG A 1 92 ? -11.801 5.156 1.872 1.00 91.81 92 ARG A O 1
ATOM 740 N N . HIS A 1 93 ? -10.132 4.198 0.707 1.00 88.19 93 HIS A N 1
ATOM 741 C CA .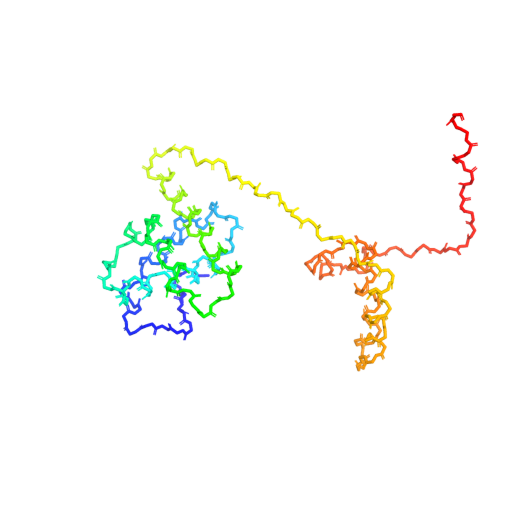 HIS A 1 93 ? -11.017 3.415 -0.148 1.00 88.19 93 HIS A CA 1
ATOM 742 C C . HIS A 1 93 ? -11.812 2.388 0.667 1.00 88.19 93 HIS A C 1
ATOM 744 O O . HIS A 1 93 ? -13.029 2.339 0.550 1.00 88.19 93 HIS A O 1
ATOM 750 N N . MET A 1 94 ? -11.152 1.640 1.557 1.00 89.50 94 MET A N 1
ATOM 751 C CA . MET A 1 94 ? -11.809 0.680 2.450 1.00 89.50 94 MET A CA 1
ATOM 752 C C . MET A 1 94 ? -12.894 1.342 3.307 1.00 89.50 94 MET A C 1
ATOM 754 O O . MET A 1 94 ? -14.016 0.844 3.371 1.00 89.50 94 MET A O 1
ATOM 758 N N . ARG A 1 95 ? -12.601 2.501 3.906 1.00 90.06 95 ARG A N 1
ATOM 759 C CA . ARG A 1 95 ? -13.600 3.293 4.630 1.00 90.06 95 ARG A CA 1
ATOM 760 C C . ARG A 1 95 ? -14.781 3.681 3.736 1.00 90.06 95 ARG A C 1
ATOM 762 O O . ARG A 1 95 ? -15.921 3.523 4.160 1.00 90.06 95 ARG A O 1
ATOM 769 N N . ALA A 1 96 ? -14.529 4.193 2.530 1.00 85.94 96 ALA A N 1
ATOM 770 C CA . ALA A 1 96 ? -15.590 4.578 1.599 1.00 85.94 96 ALA A CA 1
ATOM 771 C C . ALA A 1 96 ? -16.480 3.378 1.228 1.00 85.94 96 ALA A C 1
ATOM 773 O O . ALA A 1 96 ? -17.701 3.493 1.252 1.00 85.94 96 ALA A O 1
ATOM 774 N N . THR A 1 97 ? -15.881 2.210 0.985 1.00 84.69 97 THR A N 1
ATOM 775 C CA . THR A 1 97 ? -16.596 0.954 0.717 1.00 84.69 97 THR A CA 1
ATOM 776 C C . THR A 1 97 ? -17.468 0.521 1.897 1.00 84.69 97 THR A C 1
ATOM 778 O O . THR A 1 97 ? -18.614 0.122 1.707 1.00 84.69 97 THR A O 1
ATOM 781 N N . LEU A 1 98 ? -16.965 0.628 3.128 1.00 85.31 98 LEU A N 1
ATOM 782 C CA . LEU A 1 98 ? -17.724 0.268 4.330 1.00 85.31 98 LEU A CA 1
ATOM 783 C C . LEU A 1 98 ? -18.833 1.278 4.649 1.00 85.31 98 LEU A C 1
ATOM 785 O O . LEU A 1 98 ? -19.916 0.890 5.079 1.00 85.31 98 LEU A O 1
ATOM 789 N N . ALA A 1 99 ? -18.591 2.566 4.407 1.00 82.94 99 ALA A N 1
ATOM 790 C CA . ALA A 1 99 ? -19.615 3.600 4.500 1.00 82.94 99 ALA A CA 1
ATOM 791 C C . ALA A 1 99 ? -20.743 3.362 3.483 1.00 82.94 99 ALA A C 1
ATOM 793 O O . ALA A 1 99 ? -21.913 3.441 3.855 1.00 82.94 99 ALA A O 1
ATOM 794 N N . TRP A 1 100 ? -20.391 2.994 2.244 1.00 76.56 100 TRP A N 1
ATOM 795 C CA . TRP A 1 100 ? -21.340 2.594 1.201 1.00 76.56 100 TRP A CA 1
ATOM 796 C C . TRP A 1 100 ? -22.186 1.394 1.652 1.00 76.56 100 TRP A C 1
ATOM 798 O O . TRP A 1 100 ? -23.408 1.448 1.570 1.00 76.56 100 TRP A O 1
ATOM 808 N N . LEU A 1 101 ? -21.565 0.350 2.218 1.00 75.88 101 LEU A N 1
ATOM 809 C CA . LEU A 1 101 ? -22.284 -0.823 2.739 1.00 75.88 101 LEU A CA 1
ATOM 810 C C . LEU A 1 101 ? -23.269 -0.472 3.863 1.00 75.88 101 LEU A C 1
ATOM 812 O O . LEU A 1 101 ? -24.347 -1.054 3.925 1.00 75.88 101 LEU A O 1
ATOM 816 N N . LYS A 1 102 ? -22.909 0.466 4.749 1.00 78.50 102 LYS A N 1
ATOM 817 C CA . LYS A 1 102 ? -23.756 0.865 5.883 1.00 78.50 102 LYS A CA 1
ATOM 818 C C . LYS A 1 102 ? -24.902 1.803 5.497 1.00 78.50 102 LYS A C 1
ATOM 820 O O . LYS A 1 102 ? -25.947 1.742 6.134 1.00 78.50 102 LYS A O 1
ATOM 825 N N . ARG A 1 103 ? -24.705 2.701 4.524 1.00 74.12 103 ARG A N 1
ATOM 826 C CA . ARG A 1 103 ? -25.661 3.785 4.208 1.00 74.12 103 ARG A CA 1
ATOM 827 C C . ARG A 1 103 ? -26.313 3.702 2.828 1.00 74.12 103 ARG A C 1
ATOM 829 O O . ARG A 1 103 ? -27.222 4.475 2.560 1.00 74.12 103 ARG A O 1
ATOM 836 N N . GLY A 1 104 ? -25.864 2.810 1.945 1.00 65.50 104 GLY A N 1
ATOM 837 C CA . GLY A 1 104 ? -26.365 2.716 0.566 1.00 65.50 104 GLY A CA 1
ATOM 838 C C . GLY A 1 104 ? -25.986 3.903 -0.334 1.00 65.50 104 GLY A C 1
ATOM 839 O O . GLY A 1 104 ? -26.433 3.978 -1.476 1.00 65.50 104 GLY A O 1
ATOM 840 N N . GLU A 1 105 ? -25.160 4.832 0.149 1.00 57.31 105 GLU A N 1
ATOM 841 C CA . GLU A 1 105 ? -24.754 6.042 -0.572 1.00 57.31 105 GLU A CA 1
ATOM 842 C C . GLU A 1 105 ? -23.622 5.747 -1.552 1.00 57.31 105 GLU A C 1
ATOM 844 O O . GLU A 1 105 ? -22.587 5.237 -1.129 1.00 57.31 105 GLU A O 1
ATOM 849 N N . GLN A 1 106 ? -23.776 6.122 -2.830 1.00 52.34 106 GLN A N 1
ATOM 850 C CA . GLN A 1 106 ? -22.741 6.004 -3.866 1.00 52.34 106 GLN A CA 1
ATOM 851 C C . GLN A 1 106 ? -21.392 6.565 -3.385 1.00 52.34 106 GLN A C 1
ATOM 853 O O . GLN A 1 106 ? -21.278 7.738 -3.031 1.00 52.34 106 GLN A O 1
ATOM 858 N N . ALA A 1 107 ? -20.347 5.729 -3.413 1.00 56.06 107 ALA A N 1
ATOM 859 C CA . ALA A 1 107 ? -18.990 6.196 -3.169 1.00 56.06 107 ALA A CA 1
ATOM 860 C C . ALA A 1 107 ? -18.630 7.231 -4.251 1.00 56.06 107 ALA A C 1
ATOM 862 O O . ALA A 1 107 ? -18.850 6.949 -5.435 1.00 56.06 107 ALA A O 1
ATOM 863 N N . PRO A 1 108 ? -18.068 8.400 -3.887 1.00 53.75 108 PRO A N 1
ATOM 864 C CA . PRO A 1 108 ? -17.613 9.367 -4.872 1.00 53.75 108 PRO A CA 1
ATOM 865 C C . PRO A 1 108 ? -16.654 8.681 -5.853 1.00 53.75 108 PRO A C 1
ATOM 867 O O . PRO A 1 108 ? -15.770 7.935 -5.406 1.00 53.75 108 PRO A O 1
ATOM 870 N N . PRO A 1 109 ? -16.804 8.893 -7.172 1.00 52.69 109 PRO A N 1
ATOM 871 C CA . PRO A 1 109 ? -15.896 8.305 -8.140 1.00 52.69 109 PRO A CA 1
ATOM 872 C C . PRO A 1 109 ? -14.463 8.734 -7.795 1.00 52.69 109 PRO A C 1
ATOM 874 O O . PRO A 1 109 ? -14.224 9.914 -7.516 1.00 52.69 109 PRO A O 1
ATOM 877 N N . PRO A 1 110 ? -13.496 7.800 -7.764 1.00 55.94 110 PRO A N 1
ATOM 878 C CA . PRO A 1 110 ? -12.137 8.134 -7.385 1.00 55.94 110 PRO A CA 1
ATOM 879 C C . PRO A 1 110 ? -11.580 9.152 -8.380 1.00 55.94 110 PRO A C 1
ATOM 881 O O . PRO A 1 110 ? -11.459 8.861 -9.572 1.00 55.94 110 PRO A O 1
ATOM 884 N N . MET A 1 111 ? -11.206 10.334 -7.887 1.00 48.78 111 MET A N 1
ATOM 885 C CA . MET A 1 111 ? -10.422 11.291 -8.660 1.00 48.78 111 MET A CA 1
ATOM 886 C C . MET A 1 111 ? -9.077 10.638 -8.982 1.00 48.78 111 MET A C 1
ATOM 888 O O . MET A 1 111 ? -8.200 10.510 -8.126 1.00 48.78 111 MET A O 1
ATOM 892 N N . LYS A 1 112 ? -8.925 10.164 -10.220 1.00 51.91 112 LYS A N 1
ATOM 893 C CA . LYS A 1 112 ? -7.639 9.691 -10.722 1.00 51.91 112 LYS A CA 1
ATOM 894 C C . LYS A 1 112 ? -6.770 10.921 -10.938 1.00 51.91 112 LYS A C 1
ATOM 896 O O . LYS A 1 112 ? -7.037 11.709 -11.840 1.00 51.91 112 LYS A O 1
ATOM 901 N N . ALA A 1 113 ? -5.734 11.083 -10.118 1.00 52.69 113 ALA A N 1
ATOM 902 C CA . ALA A 1 113 ? -4.660 12.002 -10.460 1.00 52.69 113 ALA A CA 1
ATOM 903 C C . ALA A 1 113 ? -4.112 11.610 -11.848 1.00 52.69 113 ALA A C 1
ATOM 905 O O . ALA A 1 113 ? -3.991 10.404 -12.119 1.00 52.69 113 ALA A O 1
ATOM 906 N N . PRO A 1 114 ? -3.803 12.577 -12.729 1.00 50.44 114 PRO A N 1
ATOM 907 C CA . PRO A 1 114 ? -3.154 12.284 -13.997 1.00 50.44 114 PRO A CA 1
ATOM 908 C C . PRO A 1 114 ? -1.900 11.457 -13.719 1.00 50.44 114 PRO A C 1
ATOM 910 O O . PRO A 1 114 ? -1.042 11.859 -12.933 1.00 50.44 114 PRO A O 1
ATOM 913 N N . LYS A 1 115 ? -1.808 10.266 -14.313 1.00 56.06 115 LYS A N 1
ATOM 914 C CA . LYS A 1 115 ? -0.564 9.503 -14.259 1.00 56.06 115 LYS A CA 1
ATOM 915 C C . LYS A 1 115 ? 0.451 10.274 -15.089 1.00 56.06 115 LYS A C 1
ATOM 917 O O . LYS A 1 115 ? 0.332 10.304 -16.310 1.00 56.06 115 LYS A O 1
ATOM 922 N N . THR A 1 116 ? 1.437 10.881 -14.440 1.00 57.88 116 THR A N 1
ATOM 923 C CA . THR A 1 116 ? 2.627 11.362 -15.138 1.00 57.88 116 THR A CA 1
ATOM 924 C C . THR A 1 116 ? 3.323 10.139 -15.721 1.00 57.88 116 THR A C 1
ATOM 926 O O . THR A 1 116 ? 3.901 9.335 -14.990 1.00 57.88 116 THR A O 1
ATOM 929 N N . VAL A 1 117 ? 3.185 9.941 -17.029 1.00 65.50 117 VAL A N 1
ATOM 930 C CA . VAL A 1 117 ? 3.894 8.884 -17.747 1.00 65.50 117 VAL A CA 1
ATOM 931 C C . VAL A 1 117 ? 5.336 9.348 -17.894 1.00 65.50 117 VAL A C 1
ATOM 933 O O . VAL A 1 117 ? 5.585 10.434 -18.415 1.00 65.50 117 VAL A O 1
ATOM 936 N N . SER A 1 118 ? 6.287 8.560 -17.392 1.00 72.88 118 SER A N 1
ATOM 937 C CA . SER A 1 118 ? 7.702 8.843 -17.624 1.00 72.88 118 SER A CA 1
ATOM 938 C C . SER A 1 118 ? 7.983 8.809 -19.130 1.00 72.88 118 SER A C 1
ATOM 940 O O . SER A 1 118 ? 7.489 7.904 -19.808 1.00 72.88 118 SER A O 1
ATOM 942 N N . PRO A 1 119 ? 8.754 9.768 -19.669 1.00 76.06 119 PRO A N 1
ATOM 943 C CA . PRO A 1 119 ? 9.107 9.748 -21.081 1.00 76.06 119 PRO A CA 1
ATOM 944 C C . PRO A 1 119 ? 9.904 8.473 -21.414 1.00 76.06 119 PRO A C 1
ATOM 946 O O . PRO A 1 119 ? 10.603 7.951 -20.537 1.00 76.06 119 PRO A O 1
ATOM 949 N N . PRO A 1 120 ? 9.829 7.967 -22.660 1.00 79.50 120 PRO A N 1
ATOM 950 C CA . PRO A 1 120 ? 10.664 6.856 -23.100 1.00 79.50 120 PRO A CA 1
ATOM 951 C C . PRO A 1 120 ? 12.152 7.147 -22.874 1.00 79.50 120 PRO A C 1
ATOM 953 O O . PRO A 1 120 ? 12.595 8.290 -23.008 1.00 79.50 120 PRO A O 1
ATOM 956 N N . TYR A 1 121 ? 12.928 6.108 -22.557 1.00 80.69 121 TYR A N 1
ATOM 957 C CA . TYR A 1 121 ? 14.375 6.239 -22.402 1.00 80.69 121 TYR A CA 1
ATOM 958 C C . TYR A 1 121 ? 15.014 6.778 -23.682 1.00 80.69 121 TYR A C 1
ATOM 960 O O . TYR A 1 121 ? 14.743 6.291 -24.782 1.00 80.69 121 TYR A O 1
ATOM 968 N N . SER A 1 122 ? 15.904 7.757 -23.538 1.00 84.06 122 SER A N 1
ATOM 969 C CA . SER A 1 122 ? 16.669 8.274 -24.666 1.00 84.06 122 SER A CA 1
ATOM 970 C C . SER A 1 122 ? 17.734 7.263 -25.120 1.00 84.06 122 SER A C 1
ATOM 972 O O . SER A 1 122 ? 18.181 6.428 -24.324 1.00 84.06 122 SER A O 1
ATOM 974 N N . PRO A 1 123 ? 18.226 7.349 -26.370 1.00 82.69 123 PRO A N 1
ATOM 975 C CA . PRO A 1 123 ? 19.322 6.498 -26.841 1.00 82.69 123 PRO A CA 1
ATOM 976 C C . PRO A 1 123 ? 20.562 6.552 -25.934 1.00 82.69 123 PRO A C 1
ATOM 978 O O . PRO A 1 123 ? 21.198 5.529 -25.684 1.00 82.69 123 PRO A O 1
ATOM 981 N N . ALA A 1 124 ? 20.854 7.729 -25.369 1.00 85.62 124 ALA A N 1
ATOM 982 C CA . ALA A 1 124 ? 21.951 7.928 -24.425 1.00 85.62 124 ALA A CA 1
ATOM 983 C C . ALA A 1 124 ? 21.746 7.175 -23.097 1.00 85.62 124 ALA A C 1
ATOM 985 O O . ALA A 1 124 ? 22.719 6.745 -22.486 1.00 85.62 124 ALA A O 1
ATOM 986 N N . GLN A 1 125 ? 20.499 6.967 -22.662 1.00 86.50 125 GLN A N 1
ATOM 987 C CA . GLN A 1 125 ? 20.180 6.165 -21.475 1.00 86.50 125 GLN A CA 1
ATOM 988 C C . GLN A 1 125 ? 20.181 4.656 -21.770 1.00 86.50 125 GLN A C 1
ATOM 990 O O . GLN A 1 125 ? 20.502 3.857 -20.891 1.00 86.50 125 GLN A O 1
ATOM 995 N N . LEU A 1 126 ? 19.867 4.251 -23.006 1.00 87.81 126 LEU A N 1
ATOM 996 C CA . LEU A 1 126 ? 19.879 2.842 -23.419 1.00 87.81 126 LEU A CA 1
ATOM 997 C C . LEU A 1 126 ? 21.298 2.272 -23.575 1.00 87.81 126 LEU A C 1
ATOM 999 O O . LEU A 1 126 ? 21.500 1.080 -23.341 1.00 87.81 126 LEU A O 1
ATOM 1003 N N . GLY A 1 127 ? 22.283 3.099 -23.939 1.00 88.94 127 GLY A N 1
ATOM 1004 C CA . GLY A 1 127 ? 23.685 2.685 -24.093 1.00 88.94 127 GLY A CA 1
ATOM 1005 C C . GLY A 1 127 ? 24.280 2.034 -22.831 1.00 88.94 127 GLY A C 1
ATOM 1006 O O . GLY A 1 127 ? 24.714 0.881 -22.895 1.00 88.94 127 GLY A O 1
ATOM 1007 N N . PRO A 1 128 ? 24.245 2.704 -21.663 1.00 91.19 128 PRO A N 1
ATOM 1008 C CA . PRO A 1 128 ? 24.710 2.134 -20.398 1.00 91.19 128 PRO A CA 1
ATOM 1009 C C . PRO A 1 128 ? 23.979 0.850 -19.991 1.00 91.19 128 PRO A C 1
ATOM 1011 O O . PRO A 1 128 ? 24.608 -0.072 -19.471 1.00 91.19 128 PRO A O 1
ATOM 1014 N N . LEU A 1 129 ? 22.670 0.762 -20.256 1.00 88.19 129 LEU A N 1
ATOM 1015 C CA . LEU A 1 129 ? 21.871 -0.434 -19.969 1.00 88.19 129 LEU A CA 1
ATOM 1016 C C . LEU A 1 129 ? 22.296 -1.623 -20.837 1.00 88.19 129 LEU A C 1
ATOM 1018 O O . LEU A 1 129 ? 22.394 -2.742 -20.339 1.00 88.19 129 LEU A O 1
ATOM 1022 N N . ARG A 1 130 ? 22.616 -1.385 -22.112 1.00 88.81 130 ARG A N 1
ATOM 1023 C CA . ARG A 1 130 ? 23.140 -2.424 -23.007 1.00 88.81 130 ARG A CA 1
ATOM 1024 C C . ARG A 1 130 ? 24.515 -2.913 -22.553 1.00 88.81 130 ARG A C 1
ATOM 1026 O O . ARG A 1 130 ? 24.720 -4.115 -22.433 1.00 88.81 130 ARG A O 1
ATOM 1033 N N . GLY A 1 131 ? 25.411 -1.993 -22.196 1.00 90.44 131 GLY A N 1
ATOM 1034 C CA . GLY A 1 131 ? 26.716 -2.360 -21.642 1.00 90.44 131 GLY A CA 1
ATOM 1035 C C . GLY A 1 131 ? 26.609 -3.102 -20.302 1.00 90.44 131 GLY A C 1
ATOM 1036 O O . GLY A 1 131 ? 27.419 -3.978 -20.010 1.00 90.44 131 GLY A O 1
ATOM 1037 N N . TRP A 1 132 ? 25.606 -2.791 -19.475 1.00 92.94 132 TRP A N 1
ATOM 1038 C CA . TRP A 1 132 ? 25.293 -3.577 -18.277 1.00 92.94 132 TRP A CA 1
ATOM 1039 C C . TRP A 1 132 ? 24.829 -4.997 -18.625 1.00 92.94 132 TRP A C 1
ATOM 1041 O O . TRP A 1 132 ? 25.337 -5.945 -18.029 1.00 92.94 132 TRP A O 1
ATOM 1051 N N . ALA A 1 133 ? 23.937 -5.152 -19.608 1.00 92.19 133 ALA A N 1
ATOM 1052 C CA . ALA A 1 133 ? 23.436 -6.456 -20.043 1.00 92.19 133 ALA A CA 1
ATOM 1053 C C . ALA A 1 133 ? 24.570 -7.393 -20.499 1.00 92.19 133 ALA A C 1
ATOM 1055 O O . ALA A 1 133 ? 24.586 -8.571 -20.146 1.00 92.19 133 ALA A O 1
ATOM 1056 N N . GLU A 1 134 ? 25.569 -6.858 -21.204 1.00 92.00 134 GLU A N 1
ATOM 1057 C CA . GLU A 1 134 ? 26.753 -7.608 -21.649 1.00 92.00 134 GLU A CA 1
ATOM 1058 C C . GLU A 1 134 ? 27.609 -8.136 -20.486 1.00 92.00 134 GL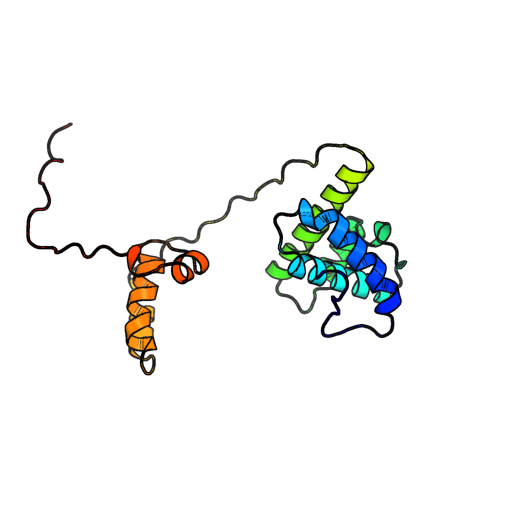U A C 1
ATOM 1060 O O . GLU A 1 134 ? 28.239 -9.189 -20.599 1.00 92.00 134 GLU A O 1
ATOM 1065 N N . ARG A 1 135 ? 27.599 -7.449 -19.337 1.00 94.69 135 ARG A N 1
ATOM 1066 C CA . ARG A 1 135 ? 28.351 -7.847 -18.136 1.00 94.69 135 ARG A CA 1
ATOM 1067 C C . ARG A 1 135 ? 27.610 -8.841 -17.244 1.00 94.69 135 ARG A C 1
ATOM 1069 O O . ARG A 1 135 ? 28.186 -9.298 -16.258 1.00 94.69 135 ARG A O 1
ATOM 1076 N N . LEU A 1 136 ? 26.369 -9.205 -17.567 1.00 94.25 136 LEU A N 1
ATOM 1077 C CA . LEU A 1 136 ? 25.639 -10.210 -16.798 1.00 94.25 136 LEU A CA 1
ATOM 1078 C C . LEU A 1 136 ? 26.273 -11.607 -16.963 1.00 94.25 136 LEU A C 1
ATOM 1080 O O . LEU A 1 136 ? 26.844 -11.918 -18.018 1.00 94.25 136 LEU A O 1
ATOM 1084 N N . PRO A 1 137 ? 26.211 -12.457 -15.924 1.00 91.56 137 PRO A N 1
ATOM 1085 C CA . PRO A 1 137 ? 26.713 -13.823 -15.990 1.00 91.56 137 PRO A CA 1
ATOM 1086 C C . PRO A 1 137 ? 25.687 -14.784 -16.612 1.00 91.56 137 PRO A C 1
ATOM 1088 O O . PRO A 1 137 ? 24.479 -14.647 -16.413 1.00 91.56 137 PRO A O 1
ATOM 1091 N N . GLY A 1 138 ? 26.180 -15.806 -17.317 1.00 92.12 138 GLY A N 1
ATOM 1092 C CA . GLY A 1 138 ? 25.373 -16.936 -17.793 1.00 92.12 138 GLY A CA 1
ATOM 1093 C C . GLY A 1 138 ? 24.207 -16.543 -18.709 1.00 92.12 138 GLY A C 1
ATOM 1094 O O . GLY A 1 138 ? 24.330 -15.645 -19.543 1.00 92.12 138 GLY A O 1
ATOM 1095 N N . GLN A 1 139 ? 23.069 -17.222 -18.540 1.00 89.81 139 GLN A N 1
ATOM 1096 C CA . GLN A 1 139 ? 21.867 -17.053 -19.367 1.00 89.81 139 GLN A CA 1
ATOM 1097 C C . GLN A 1 139 ? 21.306 -15.619 -19.332 1.00 89.81 139 GLN A C 1
ATOM 1099 O O . GLN A 1 139 ? 20.804 -15.123 -20.339 1.00 89.81 139 GLN A O 1
ATOM 1104 N N . ALA A 1 140 ? 21.485 -14.905 -18.215 1.00 89.56 140 ALA A N 1
ATOM 1105 C CA . ALA A 1 140 ? 21.002 -13.535 -18.056 1.00 89.56 140 ALA A CA 1
ATOM 1106 C C . ALA A 1 140 ? 21.599 -12.564 -19.090 1.00 89.56 140 ALA A C 1
ATOM 1108 O O . ALA A 1 140 ? 20.947 -11.589 -19.459 1.00 89.56 140 ALA A O 1
ATOM 1109 N N . ARG A 1 141 ? 22.806 -12.845 -19.605 1.00 92.25 141 ARG A N 1
ATOM 1110 C CA . ARG A 1 141 ? 23.423 -12.064 -20.688 1.00 92.25 141 ARG A CA 1
ATOM 1111 C C . ARG A 1 141 ? 22.628 -12.140 -21.994 1.00 92.25 141 ARG A C 1
ATOM 1113 O O . ARG A 1 141 ? 22.538 -11.143 -22.702 1.00 92.25 141 ARG A O 1
ATOM 1120 N N . GLY A 1 142 ? 22.070 -13.309 -22.317 1.00 87.75 142 GLY A N 1
ATOM 1121 C CA . GLY A 1 142 ? 21.255 -13.522 -23.518 1.00 87.75 142 GLY A CA 1
ATOM 1122 C C . GLY A 1 142 ? 19.812 -13.045 -23.350 1.00 87.75 142 GLY A C 1
ATOM 1123 O O . GLY A 1 142 ? 19.228 -12.495 -24.283 1.00 87.75 142 GLY A O 1
ATOM 1124 N N . ASP A 1 143 ? 19.262 -13.189 -22.144 1.00 89.12 143 ASP A N 1
ATOM 1125 C CA . ASP A 1 143 ? 17.876 -12.816 -21.850 1.00 89.12 143 ASP A CA 1
ATOM 1126 C C . ASP A 1 143 ? 17.697 -11.299 -21.710 1.00 89.12 143 ASP A C 1
ATOM 1128 O O . ASP A 1 143 ? 16.663 -10.752 -22.097 1.00 89.12 143 ASP A O 1
ATOM 1132 N N . ALA A 1 144 ? 18.699 -10.590 -21.180 1.00 90.75 144 ALA A N 1
ATOM 1133 C CA . ALA A 1 144 ? 18.595 -9.158 -20.917 1.00 90.75 144 ALA A CA 1
ATOM 1134 C C . ALA A 1 144 ? 18.272 -8.323 -22.173 1.00 90.75 144 ALA A C 1
ATOM 1136 O O . ALA A 1 144 ? 17.339 -7.523 -22.102 1.00 90.75 144 ALA A O 1
ATOM 1137 N N . PRO A 1 145 ? 18.918 -8.515 -23.342 1.00 89.88 145 PRO A N 1
ATOM 1138 C CA . PRO A 1 145 ? 18.518 -7.836 -24.575 1.00 89.88 145 PRO A CA 1
ATOM 1139 C C . PRO A 1 145 ? 17.067 -8.108 -24.994 1.00 89.88 145 PRO A C 1
ATOM 1141 O O . PRO A 1 145 ? 16.391 -7.190 -25.458 1.00 89.88 145 PRO A O 1
ATOM 1144 N N . ALA A 1 146 ? 16.568 -9.334 -24.806 1.00 88.94 146 ALA A N 1
ATOM 1145 C CA . ALA A 1 146 ? 15.182 -9.682 -25.114 1.00 88.94 146 ALA A CA 1
ATOM 1146 C C . ALA A 1 146 ? 14.206 -8.973 -24.163 1.00 88.94 146 ALA A C 1
ATOM 1148 O O . ALA A 1 146 ? 13.234 -8.369 -24.612 1.00 88.94 146 ALA A O 1
ATOM 1149 N N . LEU A 1 147 ? 14.503 -8.961 -22.860 1.00 89.88 147 LEU A N 1
ATOM 1150 C CA . LEU A 1 147 ? 13.723 -8.222 -21.862 1.00 89.88 147 LEU A CA 1
ATOM 1151 C C . LEU A 1 147 ? 13.737 -6.712 -22.134 1.00 89.88 147 LEU A C 1
ATOM 1153 O O . LEU A 1 147 ? 12.698 -6.063 -22.036 1.00 89.88 147 LEU A O 1
ATOM 1157 N N . MET A 1 148 ? 14.885 -6.155 -22.528 1.00 89.44 148 MET A N 1
ATOM 1158 C CA . MET A 1 148 ? 15.009 -4.750 -22.920 1.00 89.44 148 MET A CA 1
ATOM 1159 C C . MET A 1 148 ? 14.178 -4.432 -24.169 1.00 89.44 148 MET A C 1
ATOM 1161 O O . MET A 1 148 ? 13.525 -3.393 -24.208 1.00 89.44 148 MET A O 1
ATOM 1165 N N . ALA A 1 149 ? 14.168 -5.309 -25.177 1.00 89.00 149 ALA A N 1
ATOM 1166 C CA . ALA A 1 149 ? 13.350 -5.128 -26.375 1.00 89.00 149 ALA A CA 1
ATOM 1167 C C . ALA A 1 149 ? 11.846 -5.201 -26.060 1.00 89.00 149 ALA A C 1
ATOM 1169 O O . ALA A 1 149 ? 11.082 -4.364 -26.531 1.00 89.00 149 ALA A O 1
ATOM 1170 N N . LEU A 1 150 ? 11.425 -6.142 -25.212 1.00 87.88 150 LEU A N 1
ATOM 1171 C CA . LEU A 1 150 ? 10.029 -6.271 -24.787 1.00 87.88 150 LEU A CA 1
ATOM 1172 C C . LEU A 1 150 ? 9.567 -5.070 -23.946 1.00 87.88 150 LEU A C 1
ATOM 1174 O O . LEU A 1 150 ? 8.490 -4.527 -24.186 1.00 87.88 150 LEU A O 1
ATOM 1178 N N . ALA A 1 151 ? 10.382 -4.618 -22.994 1.00 87.31 151 ALA A N 1
ATOM 1179 C CA . ALA A 1 151 ? 10.032 -3.495 -22.130 1.00 87.31 151 ALA A CA 1
ATOM 1180 C C . ALA A 1 151 ? 10.129 -2.146 -22.863 1.00 87.31 151 ALA A C 1
ATOM 1182 O O . ALA A 1 151 ? 9.151 -1.410 -22.929 1.00 87.31 151 ALA A O 1
ATOM 1183 N N . PHE A 1 152 ? 11.288 -1.810 -23.439 1.00 82.88 152 PHE A N 1
ATOM 1184 C CA . PHE A 1 152 ? 11.518 -0.494 -24.050 1.00 82.88 152 PHE A CA 1
ATOM 1185 C C . PHE A 1 152 ? 11.057 -0.412 -25.506 1.00 82.88 152 PHE A C 1
ATOM 1187 O O . PHE A 1 152 ? 10.623 0.649 -25.940 1.00 82.88 152 PHE A O 1
ATOM 1194 N N . GLY A 1 153 ? 11.161 -1.505 -26.265 1.00 82.75 153 GLY A N 1
ATOM 1195 C CA . GLY A 1 153 ? 10.761 -1.538 -27.674 1.00 82.75 153 GLY A CA 1
ATOM 1196 C C . GLY A 1 153 ? 9.254 -1.703 -27.858 1.00 82.75 153 GLY A C 1
ATOM 1197 O O . GLY A 1 153 ? 8.675 -1.053 -28.722 1.00 82.75 153 GLY A O 1
ATOM 1198 N N . CYS A 1 154 ? 8.614 -2.534 -27.029 1.00 84.44 154 CYS A N 1
ATOM 1199 C CA . CYS A 1 154 ? 7.170 -2.787 -27.103 1.00 84.44 154 CYS A CA 1
ATOM 1200 C C . CYS A 1 154 ? 6.357 -2.104 -25.991 1.00 84.44 154 CYS A C 1
ATOM 1202 O O . CYS A 1 154 ? 5.131 -2.159 -26.028 1.00 84.44 154 CYS A O 1
ATOM 1204 N N . GLY A 1 155 ? 7.003 -1.468 -25.008 1.00 83.62 155 GLY A N 1
ATOM 1205 C CA . GLY A 1 155 ? 6.316 -0.777 -23.912 1.00 83.62 155 GLY A CA 1
ATOM 1206 C C . GLY A 1 155 ? 5.680 -1.709 -22.878 1.00 83.62 155 GLY A C 1
ATOM 1207 O O . GLY A 1 155 ? 4.818 -1.263 -22.121 1.00 83.62 155 GLY A O 1
ATOM 1208 N N . LEU A 1 156 ? 6.061 -2.991 -22.846 1.00 86.00 156 LEU A N 1
ATOM 1209 C CA . LEU A 1 156 ? 5.435 -3.965 -21.956 1.00 86.00 156 LEU A CA 1
ATOM 1210 C C . LEU A 1 156 ? 5.797 -3.700 -20.491 1.00 86.00 156 LEU A C 1
ATOM 1212 O O . LEU A 1 156 ? 6.960 -3.507 -20.127 1.00 86.00 156 LEU A O 1
ATOM 1216 N N . THR A 1 157 ? 4.793 -3.760 -19.622 1.00 83.19 157 THR A N 1
ATOM 1217 C CA . THR A 1 157 ? 4.983 -3.754 -18.170 1.00 83.19 157 THR A CA 1
ATOM 1218 C C . THR A 1 157 ? 5.628 -5.058 -17.700 1.00 83.19 157 THR A C 1
ATOM 1220 O O . THR A 1 157 ? 5.539 -6.091 -18.361 1.00 83.19 157 THR A O 1
ATOM 1223 N N . SER A 1 158 ? 6.232 -5.071 -16.507 1.00 79.50 158 SER A N 1
ATOM 1224 C CA . SER A 1 158 ? 6.860 -6.287 -15.962 1.00 79.50 158 SER A CA 1
ATOM 1225 C C . SER A 1 158 ? 5.902 -7.484 -15.881 1.00 79.50 158 SER A C 1
ATOM 1227 O O . SER A 1 158 ? 6.326 -8.621 -16.073 1.00 79.50 158 SER A O 1
ATOM 1229 N N . GLY A 1 159 ? 4.611 -7.236 -15.621 1.00 78.88 159 GLY A N 1
ATOM 1230 C CA . GLY A 1 159 ? 3.585 -8.280 -15.604 1.00 78.88 159 GLY A CA 1
ATOM 1231 C C . GLY A 1 159 ? 3.300 -8.850 -16.994 1.00 78.88 159 GLY A C 1
ATOM 1232 O O . GLY A 1 159 ? 3.181 -10.063 -17.143 1.00 78.88 159 GLY A O 1
ATOM 1233 N N . GLU A 1 160 ? 3.255 -7.996 -18.014 1.00 84.81 160 GLU A N 1
ATOM 1234 C CA . GLU A 1 160 ? 3.062 -8.419 -19.403 1.00 84.81 160 GLU A CA 1
ATOM 1235 C C . GLU A 1 160 ? 4.282 -9.173 -19.923 1.00 84.81 160 GLU A C 1
ATOM 1237 O O . GLU A 1 160 ? 4.116 -10.257 -20.471 1.00 84.81 160 GLU A O 1
ATOM 1242 N N . VAL A 1 161 ? 5.501 -8.681 -19.667 1.00 88.00 161 VAL A N 1
ATOM 1243 C CA . VAL A 1 161 ? 6.748 -9.389 -20.009 1.00 88.00 161 VAL A CA 1
ATOM 1244 C C . VAL A 1 161 ? 6.769 -10.790 -19.390 1.00 88.00 161 VAL A C 1
ATOM 1246 O O . VAL A 1 161 ? 7.065 -11.760 -20.083 1.00 88.00 161 VAL A O 1
ATOM 1249 N N . ALA A 1 162 ? 6.385 -10.928 -18.115 1.00 86.88 162 ALA A N 1
ATOM 1250 C CA . ALA A 1 162 ? 6.305 -12.226 -17.441 1.00 86.88 162 ALA A CA 1
ATOM 1251 C C . ALA A 1 162 ? 5.223 -13.157 -18.024 1.00 86.88 162 ALA A C 1
ATOM 1253 O O . ALA A 1 162 ? 5.317 -14.381 -17.892 1.00 86.88 162 ALA A O 1
ATOM 1254 N N . ALA A 1 163 ? 4.196 -12.598 -18.665 1.00 88.62 163 ALA A N 1
ATOM 1255 C CA . ALA A 1 163 ? 3.126 -13.337 -19.326 1.00 88.62 163 ALA A CA 1
ATOM 1256 C C . ALA A 1 163 ? 3.428 -13.662 -20.801 1.00 88.62 163 ALA A C 1
ATOM 1258 O O . ALA A 1 163 ? 2.744 -14.508 -21.377 1.00 88.62 163 ALA A O 1
ATOM 1259 N N . VAL A 1 164 ? 4.449 -13.048 -21.416 1.00 90.00 164 VAL A N 1
ATOM 1260 C CA . VAL A 1 164 ? 4.859 -13.364 -22.792 1.00 90.00 164 VAL A CA 1
ATOM 1261 C C . VAL A 1 164 ? 5.264 -14.836 -22.890 1.00 90.00 164 VAL A C 1
ATOM 1263 O O . VAL A 1 164 ? 5.983 -15.381 -22.049 1.00 90.00 164 VAL A O 1
ATOM 1266 N N . ARG A 1 165 ? 4.768 -15.504 -23.930 1.00 89.06 165 ARG A N 1
ATOM 1267 C CA . ARG A 1 165 ? 5.113 -16.882 -24.289 1.00 89.06 165 ARG A CA 1
ATOM 1268 C C . ARG A 1 165 ? 5.604 -16.912 -25.728 1.00 89.06 165 ARG A C 1
ATOM 1270 O O . ARG A 1 165 ? 5.348 -15.984 -26.491 1.00 89.06 165 ARG A O 1
ATOM 1277 N N . THR A 1 166 ? 6.265 -17.998 -26.114 1.00 84.69 166 THR A N 1
ATOM 1278 C CA . THR A 1 166 ? 6.762 -18.202 -27.485 1.00 84.69 166 THR A CA 1
ATOM 1279 C C . THR A 1 166 ? 5.661 -18.049 -28.537 1.00 84.69 166 THR A C 1
ATOM 1281 O O . THR A 1 166 ? 5.911 -17.464 -29.582 1.00 84.69 166 THR A O 1
ATOM 1284 N N . GLY A 1 167 ? 4.426 -18.466 -28.236 1.00 88.31 167 GLY A N 1
ATOM 1285 C CA . GLY A 1 167 ? 3.270 -18.293 -29.125 1.00 88.31 167 GLY A CA 1
ATOM 1286 C C . GLY A 1 167 ? 2.842 -16.838 -29.371 1.00 88.31 167 GLY A C 1
ATOM 1287 O O . GLY A 1 167 ? 2.101 -16.583 -30.312 1.00 88.31 167 GLY A O 1
ATOM 1288 N N . HIS A 1 168 ? 3.309 -15.877 -28.566 1.00 86.00 168 HIS A N 1
ATOM 1289 C CA . HIS A 1 168 ? 3.067 -14.445 -28.794 1.00 86.00 168 HIS A CA 1
ATOM 1290 C C . HIS A 1 168 ? 4.113 -13.818 -29.727 1.00 86.00 168 HIS A C 1
ATOM 1292 O O . HIS A 1 168 ? 3.995 -12.647 -30.082 1.00 86.00 168 HIS A O 1
ATOM 1298 N N . LEU A 1 169 ? 5.151 -14.569 -30.109 1.00 83.94 169 LEU A N 1
ATOM 1299 C CA . LEU A 1 169 ? 6.239 -14.086 -30.945 1.00 83.94 169 LEU A CA 1
ATOM 1300 C C . LEU A 1 169 ? 6.082 -14.639 -32.357 1.00 83.94 169 LEU A C 1
ATOM 1302 O O . LEU A 1 169 ? 6.105 -15.848 -32.581 1.00 83.94 169 LEU A O 1
ATOM 1306 N N . ARG A 1 170 ? 5.982 -13.736 -33.331 1.00 85.56 170 ARG A N 1
ATOM 1307 C CA . ARG A 1 170 ? 6.077 -14.085 -34.745 1.00 85.56 170 ARG A CA 1
ATOM 1308 C C . ARG A 1 170 ? 7.408 -13.587 -35.278 1.00 85.56 170 ARG A C 1
ATOM 1310 O O . ARG A 1 170 ? 7.671 -12.387 -35.273 1.00 85.56 170 ARG A O 1
ATOM 1317 N N . ARG A 1 171 ? 8.236 -14.508 -35.766 1.00 83.12 171 ARG A N 1
ATOM 1318 C CA . ARG A 1 171 ? 9.416 -14.145 -36.547 1.00 83.12 171 ARG A CA 1
ATOM 1319 C C . ARG A 1 171 ? 8.933 -13.564 -37.872 1.00 83.12 171 ARG A C 1
ATOM 1321 O O . ARG A 1 171 ? 8.262 -14.244 -38.644 1.00 83.12 171 ARG A O 1
ATOM 1328 N N . LEU A 1 172 ? 9.231 -12.292 -38.094 1.00 81.25 172 LEU A N 1
ATOM 1329 C CA . LEU A 1 172 ? 9.104 -11.683 -39.406 1.00 81.25 172 LEU A CA 1
ATOM 1330 C C . LEU A 1 172 ? 10.452 -11.868 -40.088 1.00 81.25 172 LEU A C 1
ATOM 1332 O O . LEU A 1 172 ? 11.449 -11.279 -39.669 1.00 81.25 172 LEU A O 1
ATOM 1336 N N . ASP A 1 173 ? 10.497 -12.729 -41.098 1.00 68.88 173 ASP A N 1
ATOM 1337 C CA . ASP A 1 173 ? 11.677 -12.828 -41.941 1.00 68.88 173 ASP A CA 1
ATOM 1338 C C . ASP A 1 173 ? 11.744 -11.552 -42.774 1.00 68.88 173 ASP A C 1
ATOM 1340 O O . ASP A 1 173 ? 10.968 -11.343 -43.705 1.00 68.88 173 ASP A O 1
ATOM 1344 N N . CYS A 1 174 ? 12.646 -10.649 -42.395 1.00 51.06 174 CYS A N 1
ATOM 1345 C CA . CYS A 1 174 ? 12.909 -9.459 -43.183 1.00 51.06 174 CYS A CA 1
ATOM 1346 C C . CYS A 1 174 ? 13.758 -9.859 -44.396 1.00 51.06 174 CYS A C 1
ATOM 1348 O O . CYS A 1 174 ? 14.975 -9.697 -44.418 1.00 51.06 174 CYS A O 1
ATOM 1350 N N . ALA A 1 175 ? 13.093 -10.419 -45.403 1.00 51.53 175 ALA A N 1
ATOM 1351 C CA . ALA A 1 175 ? 13.580 -10.479 -46.767 1.00 51.53 175 ALA A CA 1
ATOM 1352 C C . ALA A 1 175 ? 12.574 -9.740 -47.664 1.00 51.53 175 ALA A C 1
ATOM 1354 O O . ALA A 1 175 ? 11.573 -10.302 -48.086 1.00 51.53 175 ALA A O 1
ATOM 1355 N N . ARG A 1 176 ? 12.922 -8.485 -47.978 1.00 47.66 176 ARG A N 1
ATOM 1356 C CA . ARG A 1 176 ? 12.359 -7.595 -49.015 1.00 47.66 176 ARG A CA 1
ATOM 1357 C C . ARG A 1 176 ? 10.960 -6.987 -48.821 1.00 47.66 176 ARG A C 1
ATOM 1359 O O . ARG A 1 176 ? 10.010 -7.598 -48.360 1.00 47.66 176 ARG A O 1
ATOM 1366 N N . SER A 1 177 ? 10.922 -5.743 -49.307 1.00 43.97 177 SER A N 1
ATOM 1367 C CA . SER A 1 177 ? 9.816 -4.813 -49.557 1.00 43.97 177 SER A CA 1
ATOM 1368 C C . SER A 1 177 ? 9.070 -4.263 -48.345 1.00 43.97 177 SER A C 1
ATOM 1370 O O . SER A 1 177 ? 8.030 -4.762 -47.933 1.00 43.97 177 SER A O 1
ATOM 1372 N N . TRP A 1 178 ? 9.558 -3.111 -47.883 1.00 36.53 178 TRP A N 1
ATOM 1373 C CA . TRP A 1 178 ? 8.688 -2.019 -47.458 1.00 36.53 178 TRP A CA 1
ATOM 1374 C C . TRP A 1 178 ? 7.776 -1.663 -48.649 1.00 36.53 178 TRP A C 1
ATOM 1376 O O . TRP A 1 178 ? 8.312 -1.316 -49.706 1.00 36.53 178 TRP A O 1
ATOM 1386 N N . PRO A 1 179 ? 6.440 -1.781 -48.570 1.00 39.03 179 PRO A N 1
ATOM 1387 C CA . PRO A 1 179 ? 5.590 -1.291 -49.642 1.00 39.03 179 PRO A CA 1
ATOM 1388 C C . PRO A 1 179 ? 5.674 0.239 -49.664 1.00 39.03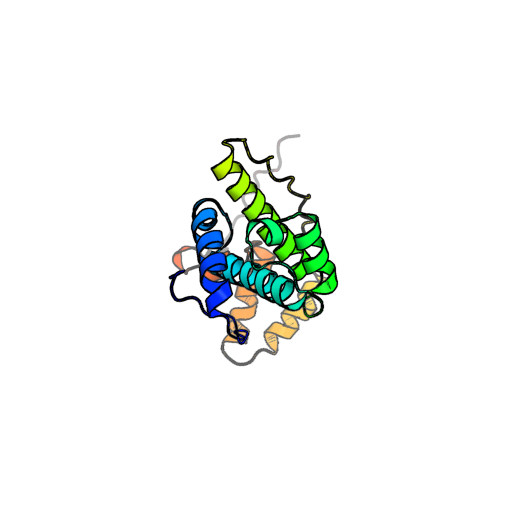 179 PRO A C 1
ATOM 1390 O O . PRO A 1 179 ? 5.287 0.926 -48.719 1.00 39.03 179 PRO A O 1
ATOM 1393 N N . ALA A 1 180 ? 6.218 0.776 -50.754 1.00 44.22 180 ALA A N 1
ATOM 1394 C CA . ALA A 1 180 ? 6.193 2.195 -51.080 1.00 44.22 180 ALA A CA 1
ATOM 1395 C C . ALA A 1 180 ? 4.773 2.611 -51.507 1.00 44.22 180 ALA A C 1
ATOM 1397 O O . ALA A 1 180 ? 4.530 2.882 -52.677 1.00 44.22 180 ALA A O 1
ATOM 1398 N N . SER A 1 181 ? 3.816 2.631 -50.573 1.00 47.22 181 SER A N 1
ATOM 1399 C CA . SER A 1 181 ? 2.440 3.077 -50.854 1.00 47.22 181 SER A CA 1
ATOM 1400 C C . SER A 1 181 ? 1.911 4.150 -49.898 1.00 47.22 181 SER A C 1
ATOM 1402 O O . SER A 1 181 ? 0.704 4.268 -49.724 1.00 47.22 181 SER A O 1
ATOM 1404 N N . LEU A 1 182 ? 2.780 4.968 -49.299 1.00 42.88 182 LEU A N 1
ATOM 1405 C CA . LEU A 1 182 ? 2.359 6.186 -48.583 1.00 42.88 182 LEU A CA 1
ATOM 1406 C C . LEU A 1 182 ? 3.041 7.450 -49.125 1.00 42.88 182 LEU A C 1
ATOM 1408 O O . LEU A 1 182 ? 3.403 8.350 -48.377 1.00 42.88 182 LEU A O 1
ATOM 1412 N N . ALA A 1 183 ? 3.183 7.523 -50.448 1.00 42.31 183 ALA A N 1
ATOM 1413 C CA . ALA A 1 183 ? 3.478 8.761 -51.162 1.00 42.31 183 ALA A CA 1
ATOM 1414 C C . ALA A 1 183 ? 2.402 8.991 -52.232 1.00 42.31 183 ALA A C 1
ATOM 1416 O O . ALA A 1 183 ? 2.669 8.811 -53.415 1.00 42.31 183 ALA A O 1
ATOM 1417 N N . GLN A 1 184 ? 1.173 9.292 -51.793 1.00 39.19 184 GLN A N 1
ATOM 1418 C CA . GLN A 1 184 ? 0.162 10.066 -52.534 1.00 39.19 184 GLN A CA 1
ATOM 1419 C C . GLN A 1 184 ? -1.131 10.184 -51.709 1.00 39.19 184 GLN A C 1
ATOM 1421 O O . GLN A 1 184 ? -2.044 9.376 -51.847 1.00 39.19 184 GLN A O 1
ATOM 1426 N N . THR A 1 185 ? -1.213 11.199 -50.847 1.00 39.53 185 THR A N 1
ATOM 1427 C CA . THR A 1 185 ? -2.423 12.026 -50.673 1.00 39.53 185 THR A CA 1
ATOM 1428 C C . THR A 1 185 ? -2.004 13.318 -49.969 1.00 39.53 185 THR A C 1
ATOM 1430 O O . THR A 1 185 ? -1.596 13.271 -48.809 1.00 39.53 185 THR A O 1
ATOM 1433 N N . GLY A 1 186 ? -2.068 14.442 -50.685 1.00 34.28 186 GLY A N 1
ATOM 1434 C CA . GLY A 1 186 ? -1.710 15.780 -50.207 1.00 34.28 186 GLY A CA 1
ATOM 1435 C C . GLY A 1 186 ? -0.855 16.520 -51.213 1.00 34.28 186 GLY A C 1
ATOM 1436 O O . GLY A 1 186 ? 0.369 16.570 -50.979 1.00 34.28 186 GLY A O 1
#

Radius of gyration: 24.34 Å; chains: 1; bounding box: 55×34×76 Å

Foldseek 3Di:
DLLPDDDPDQDPCNVVLSVVLSVLLVLQVVVDPDDSVLSSVLSSLLLVVCVVVVHDSDPVRSLDLVSLVCCLVPSQPVDDNVVSVVSSVSSPSSSLSVVCVVPVDDRPDDPDDPPPDDDQDDPVRVVVQLVVLCPDDDPSVVVSVVLCCVCRVVVDDPVVSVVDDPVVDDDDPPDDDPDPPPPDDD